Protein AF-U4U8Q3-F1 (afdb_monomer)

Sequence (196 aa):
MHPLTYRLVFTGLFCLVSAVYGSENVTIEEVPVEALVNLTGNNELWTVLLKDCKKPTLICVQNNIFKYLKTTLDETEDLQFNNFLKFSKNKLNYASAERAFDTNSTDEEADDDESPIEAMARTLKDNTAKFFMTHDLEVALPDGLLPNSVLKIAPQGFGNNAAQVHLEIVSKDLDAARALQEGGRTFKRIRKFRYC

Radius of gyration: 30.89 Å; Cα contacts (8 Å, |Δi|>4): 171; chains: 1; bounding box: 46×59×136 Å

Foldseek 3Di:
DDPDPVVVVVVVVVVVVVVVPPPDPPPPQQQDLVNQCVVVVNDPVSSQLCVPPSDPDPVSSLVSVLVVLLCCLPPDAKDDPDPFKIKHFAPDDCVVVVVLVVVPPPPPPPPPPDDPVNVSVVSSVVSVVVSVQRIKMWGQDDVVVPRQKIWIWHWPQDDNHGTDIDIDIGHPVVVVVVVVVVPPDDPPDDDDDDDD

Secondary structure (DSSP, 8-state):
--SSHHHHHHHHHHHHHHHH--------PPPPHHHHHHHTTT-HHHHHHHTT-SS--HHHHHHHHHHHHHHHHHH-S-EEEETTEEEEE-S--THHHHHHHTTT-------TT--HHHHHHHHHHHHHHHHHHHEEEEEEPPTTTSTTEEEEEEEEEE-SSSEEEEEEEEEHHHHHHHHHHHT-------PPP---

Solvent-accessible surface area (backbone atoms only — not comparable to full-atom values): 11890 Å² total; per-residue (Å²): 139,86,85,70,71,66,60,57,57,56,55,54,54,51,54,56,54,60,66,67,66,60,86,68,83,75,75,77,65,68,72,52,68,72,59,46,34,58,74,43,71,69,35,66,66,56,31,64,44,45,70,82,37,68,59,93,41,71,68,49,46,52,52,35,50,50,50,49,55,50,48,54,46,72,68,58,58,69,48,71,85,50,100,46,39,36,34,39,58,53,89,56,68,56,82,75,48,53,68,67,49,67,75,69,57,92,68,85,68,80,55,93,78,69,47,77,68,52,58,51,49,53,54,48,51,53,42,48,56,46,33,59,51,29,25,29,39,39,35,51,45,58,60,91,81,43,64,65,22,32,41,37,40,35,51,74,51,74,54,101,87,46,79,38,69,46,76,46,78,44,40,54,73,57,50,55,56,48,57,58,57,74,76,63,76,81,81,78,79,79,78,83,84,78,88,129

InterPro domains:
  IPR012464 Protein of unknown function DUF1676 [PF07898] (55-161)
  IPR012464 Protein of unknown function DUF1676 [PTHR21879] (14-147)

Organism: Dendroctonus ponderosae (NCBI:txid77166)

pLDDT: mean 74.29, std 17.73, range [37.91, 95.06]

Mean predicted aligned error: 15.93 Å

Nearest PDB structures (foldseek):
  3nm7-assembly1_A  TM=4.000E-01  e=8.158E-01  Borreliella burgdorferi
  5fmg-assembly1_V  TM=2.728E-01  e=4.460E-01  Plasmodium falciparum
  3t90-assembly1_A-2  TM=2.348E-01  e=9.205E-01  Arabidopsis thaliana
  6rey-assembly1_Q  TM=2.383E-01  e=2.018E+00  Homo sapiens
  3mgd-assembly2_B  TM=2.509E-01  e=2.899E+00  Clostridium acetobutylicum

Structure (mmCIF, N/CA/C/O backbone):
data_AF-U4U8Q3-F1
#
_entry.id   AF-U4U8Q3-F1
#
loop_
_atom_site.group_PDB
_atom_site.id
_atom_site.type_symbol
_atom_site.label_atom_id
_atom_site.label_alt_id
_atom_site.label_comp_id
_atom_site.label_asym_id
_atom_site.label_entity_id
_atom_site.label_seq_id
_atom_site.pdbx_PDB_ins_code
_atom_site.Cartn_x
_atom_site.Cartn_y
_atom_site.Cartn_z
_atom_site.occupancy
_atom_site.B_iso_or_equiv
_atom_site.auth_seq_id
_atom_site.auth_comp_id
_atom_site.auth_asym_id
_atom_site.auth_atom_id
_atom_site.pdbx_PDB_model_num
ATOM 1 N N . MET A 1 1 ? 0.773 36.418 -66.512 1.00 45.19 1 MET A N 1
ATOM 2 C CA . MET A 1 1 ? 1.743 36.517 -65.394 1.00 45.19 1 MET A CA 1
ATOM 3 C C . MET A 1 1 ? 0.917 36.585 -64.112 1.00 45.19 1 MET A C 1
ATOM 5 O O . MET A 1 1 ? 0.106 37.484 -64.038 1.00 45.19 1 MET A O 1
ATOM 9 N N . HIS A 1 2 ? 0.896 35.658 -63.150 1.00 49.84 2 HIS A N 1
ATOM 10 C CA . HIS A 1 2 ? 1.930 34.791 -62.585 1.00 49.84 2 HIS A CA 1
ATOM 11 C C . HIS A 1 2 ? 1.302 33.525 -61.947 1.00 49.84 2 HIS A C 1
ATOM 13 O O . HIS A 1 2 ? 0.541 33.665 -60.995 1.00 49.84 2 HIS A O 1
ATOM 19 N N . PRO A 1 3 ? 1.652 32.302 -62.393 1.00 48.00 3 PRO A N 1
ATOM 20 C CA . PRO A 1 3 ? 1.397 31.068 -61.634 1.00 48.00 3 PRO A CA 1
ATOM 21 C C . PRO A 1 3 ? 2.689 30.355 -61.173 1.00 48.00 3 PRO A C 1
ATOM 23 O O . PRO A 1 3 ? 2.642 29.231 -60.685 1.00 48.00 3 PRO A O 1
ATOM 26 N N . LEU A 1 4 ? 3.860 30.983 -61.338 1.00 49.56 4 LEU A N 1
ATOM 27 C CA . LEU A 1 4 ? 5.173 30.348 -61.133 1.00 49.56 4 LEU A CA 1
ATOM 28 C C . LEU A 1 4 ? 5.825 30.628 -59.768 1.00 49.56 4 LEU A C 1
ATOM 30 O O . LEU A 1 4 ? 6.813 29.985 -59.431 1.00 49.56 4 LEU A O 1
ATOM 34 N N . THR A 1 5 ? 5.284 31.538 -58.957 1.00 52.84 5 THR A N 1
ATOM 35 C CA . THR A 1 5 ? 5.896 31.927 -57.672 1.00 52.84 5 THR A CA 1
ATOM 36 C C . THR A 1 5 ? 5.484 31.039 -56.494 1.00 52.84 5 THR A C 1
ATOM 38 O O . THR A 1 5 ? 6.262 30.888 -55.559 1.00 52.84 5 THR A O 1
ATOM 41 N N . TYR A 1 6 ? 4.322 30.376 -56.543 1.00 48.75 6 TYR A N 1
ATOM 42 C CA . TYR A 1 6 ? 3.852 29.527 -55.434 1.00 48.75 6 TYR A CA 1
ATOM 43 C C . TYR A 1 6 ? 4.498 28.134 -55.392 1.00 48.75 6 TYR A C 1
ATOM 45 O O . TYR A 1 6 ? 4.630 27.545 -54.320 1.00 48.75 6 TYR A O 1
ATOM 53 N N . ARG A 1 7 ? 4.943 27.605 -56.542 1.00 47.00 7 ARG A N 1
ATOM 54 C CA . ARG A 1 7 ? 5.580 26.279 -56.603 1.00 47.00 7 ARG A CA 1
ATOM 55 C C . ARG A 1 7 ? 6.950 26.247 -55.930 1.00 47.00 7 ARG A C 1
ATOM 57 O O . ARG A 1 7 ? 7.256 25.253 -55.288 1.00 47.00 7 ARG A O 1
ATOM 64 N N . LEU A 1 8 ? 7.727 27.328 -56.020 1.00 49.56 8 LEU A N 1
ATOM 65 C CA . LEU A 1 8 ? 9.077 27.384 -55.446 1.00 49.56 8 LEU A CA 1
ATOM 66 C C . LEU A 1 8 ? 9.076 27.469 -53.913 1.00 49.56 8 LEU A C 1
ATOM 68 O O . LEU A 1 8 ? 9.943 26.877 -53.273 1.00 49.56 8 LEU A O 1
ATOM 72 N N . VAL A 1 9 ? 8.085 28.139 -53.317 1.00 52.69 9 VAL A N 1
ATOM 73 C CA . VAL A 1 9 ? 7.974 28.249 -51.851 1.00 52.69 9 VAL A CA 1
ATOM 74 C C . VAL A 1 9 ? 7.573 26.907 -51.230 1.00 52.69 9 VAL A C 1
ATOM 76 O O . VAL A 1 9 ? 8.138 26.506 -50.216 1.00 52.69 9 VAL A O 1
ATOM 79 N N . PHE A 1 10 ? 6.666 26.161 -51.873 1.00 49.47 10 PHE A N 1
ATOM 80 C CA . PHE A 1 10 ? 6.232 24.853 -51.371 1.00 49.47 10 PHE A CA 1
ATOM 81 C C . PHE A 1 10 ? 7.296 23.758 -51.533 1.00 49.47 10 PHE A C 1
ATOM 83 O O . PHE A 1 10 ? 7.451 22.930 -50.638 1.00 49.47 10 PHE A O 1
ATOM 90 N N . THR A 1 11 ? 8.080 23.769 -52.617 1.00 52.62 11 THR A N 1
ATOM 91 C CA . THR A 1 11 ? 9.195 22.817 -52.781 1.00 52.62 11 THR A CA 1
ATOM 92 C C . THR A 1 11 ? 10.394 23.147 -51.888 1.00 52.62 11 THR A C 1
ATOM 94 O O . THR A 1 11 ? 11.077 22.233 -51.437 1.00 52.62 11 THR A O 1
ATOM 97 N N . GLY A 1 12 ? 10.634 24.428 -51.579 1.00 46.69 12 GLY A N 1
ATOM 98 C CA . GLY A 1 12 ? 11.689 24.837 -50.643 1.00 46.69 12 GLY A CA 1
ATOM 99 C C . GLY A 1 12 ? 11.390 24.453 -49.190 1.00 46.69 12 GLY A C 1
ATOM 100 O O . GLY A 1 12 ? 12.286 24.009 -48.474 1.00 46.69 12 GLY A O 1
ATOM 101 N N . LEU A 1 13 ? 10.125 24.551 -48.767 1.00 48.38 13 LEU A N 1
ATOM 102 C CA . LEU A 1 13 ? 9.712 24.184 -47.409 1.00 48.38 13 LEU A CA 1
ATOM 103 C C . LEU A 1 13 ? 9.737 22.661 -47.188 1.00 48.38 13 LEU A C 1
ATOM 105 O O . LEU A 1 13 ? 10.135 22.204 -46.120 1.00 48.38 13 LEU A O 1
ATOM 109 N N . PHE A 1 14 ? 9.387 21.866 -48.207 1.00 46.66 14 PHE A N 1
ATOM 110 C CA . PHE A 1 14 ? 9.425 20.402 -48.106 1.00 46.66 14 PHE A CA 1
ATOM 111 C C . PHE A 1 14 ? 10.860 19.853 -48.021 1.00 46.66 14 PHE A C 1
ATOM 113 O O . PHE A 1 14 ? 11.111 18.930 -47.250 1.00 46.66 14 PHE A O 1
ATOM 120 N N . CYS A 1 15 ? 11.827 20.460 -48.722 1.00 45.31 15 CYS A N 1
ATOM 121 C CA . CYS A 1 15 ? 13.237 20.063 -48.612 1.00 45.31 15 CYS A CA 1
ATOM 122 C C . CYS A 1 15 ? 13.850 20.369 -47.236 1.00 45.31 15 CYS A C 1
ATOM 124 O O . CYS A 1 15 ? 14.692 19.601 -46.777 1.00 45.31 15 CYS A O 1
ATOM 126 N N . LEU A 1 16 ? 13.423 21.438 -46.555 1.00 42.88 16 LEU A N 1
ATOM 127 C CA . LEU A 1 16 ? 13.900 21.731 -45.198 1.00 42.88 16 LEU A CA 1
ATOM 128 C C . LEU A 1 16 ? 13.338 20.751 -44.160 1.00 42.88 16 LEU A C 1
ATOM 130 O O . LEU A 1 16 ? 14.062 20.365 -43.248 1.00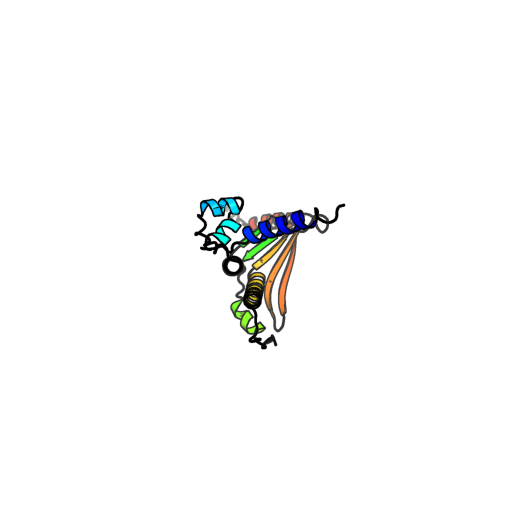 42.88 16 LEU A O 1
ATOM 134 N N . VAL A 1 17 ? 12.099 20.276 -44.323 1.00 48.41 17 VAL A N 1
ATOM 135 C CA . VAL A 1 17 ? 11.537 19.251 -43.424 1.00 48.41 17 VAL A CA 1
ATOM 136 C C . VAL A 1 17 ? 12.210 17.891 -43.650 1.00 48.41 17 VAL A C 1
ATOM 138 O O . VAL A 1 17 ? 12.536 17.206 -42.684 1.00 48.41 17 VAL A O 1
ATOM 141 N N . SER A 1 18 ? 12.519 17.514 -44.896 1.00 46.84 18 SER A N 1
ATOM 142 C CA . SER A 1 18 ? 13.236 16.259 -45.182 1.00 46.84 18 SER A CA 1
ATOM 143 C C . SER A 1 18 ? 14.720 16.280 -44.792 1.00 46.84 18 SER A C 1
ATOM 145 O O . SER A 1 18 ? 15.291 15.216 -44.579 1.00 46.84 18 SER A O 1
ATOM 147 N N . ALA A 1 19 ? 15.346 17.457 -44.673 1.00 40.88 19 ALA A N 1
ATOM 148 C CA . ALA A 1 19 ? 16.731 17.582 -44.208 1.00 40.88 19 ALA A CA 1
ATOM 149 C C . ALA A 1 19 ? 16.869 17.548 -42.673 1.00 40.88 19 ALA A C 1
ATOM 151 O O . ALA A 1 19 ? 17.963 17.303 -42.174 1.00 40.88 19 ALA A O 1
ATOM 152 N N . VAL A 1 20 ? 15.780 17.777 -41.928 1.00 43.16 20 VAL A N 1
ATOM 153 C CA . VAL A 1 20 ? 15.780 17.745 -40.452 1.00 43.16 20 VAL A CA 1
ATOM 154 C C . VAL A 1 20 ? 15.375 16.374 -39.900 1.00 43.16 20 VAL A C 1
ATOM 156 O O . VAL A 1 20 ? 15.804 16.010 -38.813 1.00 43.16 20 VAL A O 1
ATOM 159 N N . TYR A 1 21 ? 14.652 15.551 -40.667 1.00 43.16 21 TYR A N 1
ATOM 160 C CA . TYR A 1 21 ? 14.442 14.132 -40.344 1.00 43.16 21 TYR A CA 1
ATOM 161 C C . TYR A 1 21 ? 15.544 13.248 -40.947 1.00 43.16 21 TYR A C 1
ATOM 163 O O . TYR A 1 21 ? 15.290 12.222 -41.577 1.00 43.16 21 TYR A O 1
ATOM 171 N N . GLY A 1 22 ? 16.797 13.652 -40.738 1.00 37.91 22 GLY A N 1
ATOM 172 C CA . GLY A 1 22 ? 17.894 12.700 -40.707 1.00 37.91 22 GLY A CA 1
ATOM 173 C C . GLY A 1 22 ? 17.693 11.826 -39.476 1.00 37.91 22 GLY A C 1
ATOM 174 O O . GLY A 1 22 ? 17.715 12.317 -38.353 1.00 37.91 22 GLY A O 1
ATOM 175 N N . SER 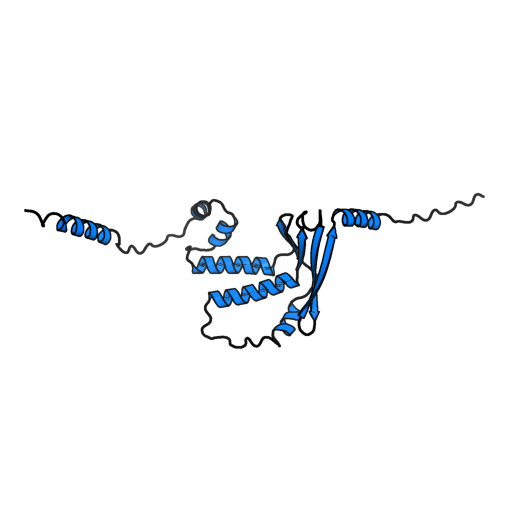A 1 23 ? 17.436 10.541 -39.697 1.00 46.62 23 SER A N 1
ATOM 176 C CA . SER A 1 23 ? 17.474 9.487 -38.686 1.00 46.62 23 SER A CA 1
ATOM 177 C C . SER A 1 23 ? 18.886 9.413 -38.089 1.00 46.62 23 SER A C 1
ATOM 179 O O . SER A 1 23 ? 19.678 8.533 -38.430 1.00 46.62 23 SER A O 1
ATOM 181 N N . GLU A 1 24 ? 19.225 10.340 -37.199 1.00 39.88 24 GLU A N 1
ATOM 182 C CA . GLU A 1 24 ? 20.261 10.086 -36.216 1.00 39.88 24 GLU A CA 1
ATOM 183 C C . GLU A 1 24 ? 19.718 8.992 -35.307 1.00 39.88 24 GLU A C 1
ATOM 185 O O . GLU A 1 24 ? 18.708 9.154 -34.620 1.00 39.88 24 GLU A O 1
ATOM 190 N N . ASN A 1 25 ? 20.385 7.840 -35.335 1.00 44.53 25 ASN A N 1
ATOM 191 C CA . ASN A 1 25 ? 20.344 6.911 -34.223 1.00 44.53 25 ASN A CA 1
ATOM 192 C C . ASN A 1 25 ? 20.842 7.687 -33.003 1.00 44.53 25 ASN A C 1
ATOM 194 O O . ASN A 1 25 ? 22.042 7.723 -32.742 1.00 44.53 25 ASN A O 1
ATOM 198 N N . VAL A 1 26 ? 19.924 8.349 -32.294 1.00 42.97 26 VAL A N 1
ATOM 199 C CA . VAL A 1 26 ? 20.201 8.995 -31.018 1.00 42.97 26 VAL A CA 1
ATOM 200 C C . VAL A 1 26 ? 20.585 7.870 -30.075 1.00 42.97 26 VAL A C 1
ATOM 202 O O . VAL A 1 26 ? 19.746 7.176 -29.495 1.00 42.97 26 VAL A O 1
ATOM 205 N N . THR A 1 27 ? 21.884 7.637 -29.950 1.00 49.03 27 THR A N 1
ATOM 206 C CA . THR A 1 27 ? 22.425 6.892 -28.832 1.00 49.03 27 THR A CA 1
ATOM 207 C C . THR A 1 27 ? 22.138 7.751 -27.615 1.00 49.03 27 THR A C 1
ATOM 209 O O . THR A 1 27 ? 22.875 8.689 -27.337 1.00 49.03 27 THR A O 1
ATOM 212 N N . ILE A 1 28 ? 21.011 7.482 -26.947 1.00 57.06 28 ILE A N 1
ATOM 213 C CA . ILE A 1 28 ? 20.708 8.063 -25.640 1.00 57.06 28 ILE A CA 1
ATOM 214 C C . IL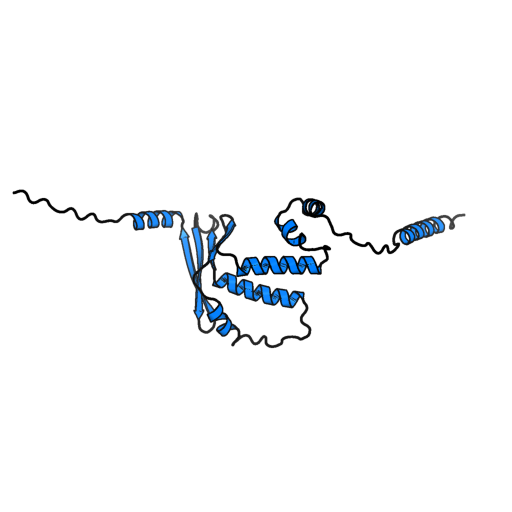E A 1 28 ? 21.852 7.611 -24.735 1.00 57.06 28 ILE A C 1
ATOM 216 O O . ILE A 1 28 ? 21.913 6.440 -24.341 1.00 57.06 28 ILE A O 1
ATOM 220 N N . GLU A 1 29 ? 22.811 8.512 -24.551 1.00 62.12 29 GLU A N 1
ATOM 221 C CA . GLU A 1 29 ? 23.882 8.424 -23.573 1.00 62.12 29 GLU A CA 1
ATOM 222 C C . GLU A 1 29 ? 23.219 8.271 -22.199 1.00 62.12 29 GLU A C 1
ATOM 224 O O . GLU A 1 29 ? 22.122 8.794 -21.975 1.00 62.12 29 GLU A O 1
ATOM 229 N N . GLU A 1 30 ? 23.806 7.461 -21.319 1.00 64.56 30 GLU A N 1
ATOM 230 C CA . GLU A 1 30 ? 23.244 7.235 -19.986 1.00 64.56 30 GLU A CA 1
ATOM 231 C C . GLU A 1 30 ? 23.014 8.593 -19.309 1.00 64.56 30 GLU A C 1
ATOM 233 O O . GLU A 1 30 ? 23.925 9.417 -19.229 1.00 64.56 30 GLU A O 1
ATOM 238 N N . VAL A 1 31 ? 21.774 8.865 -18.889 1.00 67.94 31 VAL A N 1
ATOM 239 C CA . VAL A 1 31 ? 21.428 10.171 -18.317 1.00 67.94 31 VAL A CA 1
ATOM 240 C C . VAL A 1 31 ? 22.086 10.265 -16.937 1.00 67.94 31 VAL A C 1
ATOM 242 O O . VAL A 1 31 ? 21.782 9.431 -16.080 1.00 67.94 31 VAL A O 1
ATOM 245 N N . PRO A 1 32 ? 22.967 11.252 -16.688 1.00 76.50 32 PRO A N 1
ATOM 246 C CA . PRO A 1 32 ? 23.594 11.409 -15.383 1.00 76.50 32 PRO A CA 1
ATOM 247 C C . PRO A 1 32 ? 22.539 11.724 -14.315 1.00 76.50 32 PRO A C 1
ATOM 249 O O . PRO A 1 32 ? 21.531 12.386 -14.584 1.00 76.50 32 PRO A O 1
ATOM 252 N N . VAL A 1 33 ? 22.764 11.245 -13.089 1.00 73.25 33 VAL A N 1
ATOM 253 C CA . VAL A 1 33 ? 21.781 11.297 -11.991 1.00 73.25 33 VAL A CA 1
ATOM 254 C C . VAL A 1 33 ? 21.374 12.738 -11.668 1.00 73.25 33 VAL A C 1
ATOM 256 O O . VAL A 1 33 ? 20.211 13.005 -11.382 1.00 73.25 33 VAL A O 1
ATOM 259 N N . GLU A 1 34 ? 22.290 13.695 -11.791 1.00 77.06 34 GLU A N 1
ATOM 260 C CA . GLU A 1 34 ? 22.032 15.118 -11.558 1.00 77.06 34 GLU A CA 1
ATOM 261 C C . GLU A 1 34 ? 21.087 15.713 -12.612 1.00 77.06 34 GLU A C 1
ATOM 263 O O . GLU A 1 34 ? 20.220 16.532 -12.296 1.00 77.06 34 GLU A O 1
ATOM 268 N N . ALA A 1 35 ? 21.209 15.276 -13.869 1.00 78.94 35 ALA A N 1
ATOM 269 C CA . ALA A 1 35 ? 20.274 15.663 -14.921 1.00 78.94 35 ALA A CA 1
ATOM 270 C C . ALA A 1 35 ? 18.893 15.045 -14.675 1.00 78.94 35 ALA A C 1
ATOM 272 O O . ALA A 1 35 ? 17.879 15.706 -14.890 1.00 78.94 35 ALA A O 1
ATOM 273 N N . LEU A 1 36 ? 18.839 13.815 -14.158 1.00 78.81 36 LEU A N 1
ATOM 274 C CA . LEU A 1 36 ? 17.588 13.151 -13.803 1.00 78.81 36 LEU A CA 1
ATOM 275 C C . LEU A 1 36 ? 16.852 13.848 -12.644 1.00 78.81 36 LEU A C 1
ATOM 277 O O . LEU A 1 36 ? 15.638 14.045 -12.707 1.00 78.81 36 LEU A O 1
ATOM 281 N N . VAL A 1 37 ? 17.578 14.276 -11.611 1.00 81.25 37 VAL A N 1
ATOM 282 C CA . VAL A 1 37 ? 17.026 15.047 -10.482 1.00 81.25 37 VAL A CA 1
ATOM 283 C C . VAL A 1 37 ? 16.393 16.357 -10.971 1.00 81.25 37 VAL A C 1
ATOM 285 O O . VAL A 1 37 ? 15.259 16.676 -10.613 1.00 81.25 37 VAL A O 1
ATOM 288 N N . ASN A 1 38 ? 17.056 17.063 -11.889 1.00 83.56 38 ASN A N 1
ATOM 289 C CA . ASN A 1 38 ? 16.498 18.276 -12.490 1.00 83.56 38 ASN A CA 1
ATOM 290 C C . ASN A 1 38 ? 15.283 17.993 -13.391 1.00 83.56 38 ASN A C 1
ATOM 292 O O . ASN A 1 38 ? 14.299 18.730 -13.338 1.00 83.56 38 ASN A O 1
ATOM 296 N N . LEU A 1 39 ? 15.313 16.918 -14.188 1.00 83.31 39 LEU A N 1
ATOM 297 C CA . LEU A 1 39 ? 14.196 16.515 -15.056 1.00 83.31 39 LEU A CA 1
ATOM 298 C C . LEU A 1 39 ? 12.932 16.160 -14.269 1.00 83.31 39 LEU A C 1
ATOM 300 O O . LEU A 1 39 ? 11.821 16.395 -14.735 1.00 83.31 39 LEU A O 1
ATOM 304 N N . THR A 1 40 ? 13.099 15.612 -13.069 1.00 86.00 40 THR A N 1
ATOM 305 C CA . THR A 1 40 ? 11.984 15.276 -12.176 1.00 86.00 40 THR A CA 1
ATOM 306 C C . THR A 1 40 ? 11.515 16.458 -11.328 1.00 86.00 40 THR A C 1
ATOM 308 O O . THR A 1 40 ? 10.632 16.295 -10.486 1.00 86.00 40 THR A O 1
ATOM 311 N N . GLY A 1 41 ? 12.087 17.652 -11.525 1.00 86.31 41 GLY A N 1
ATOM 312 C CA . GLY A 1 41 ? 11.763 18.837 -10.735 1.00 86.31 41 GLY A CA 1
ATOM 313 C C . GLY A 1 41 ? 12.116 18.671 -9.257 1.00 86.31 41 GLY A C 1
ATOM 314 O O . GLY A 1 41 ? 11.383 19.163 -8.402 1.00 86.31 41 GLY A O 1
ATOM 315 N N . ASN A 1 42 ? 13.202 17.949 -8.958 1.00 86.81 42 ASN A N 1
ATOM 316 C CA . ASN A 1 42 ? 13.624 17.579 -7.604 1.00 86.81 42 ASN A CA 1
ATOM 317 C C . ASN A 1 42 ? 12.575 16.765 -6.827 1.00 86.81 42 ASN A C 1
ATOM 319 O O . ASN A 1 42 ? 12.548 16.792 -5.597 1.00 86.81 42 ASN A O 1
ATOM 323 N N . ASN A 1 43 ? 11.693 16.041 -7.521 1.00 91.44 43 ASN A N 1
ATOM 324 C CA . ASN A 1 43 ? 10.758 15.146 -6.861 1.00 91.44 43 ASN A CA 1
ATOM 325 C C . ASN A 1 43 ? 11.453 13.821 -6.511 1.00 91.44 43 ASN A C 1
ATOM 327 O O . ASN A 1 43 ? 11.873 13.070 -7.394 1.00 91.44 43 ASN A O 1
ATOM 331 N N . GLU A 1 44 ? 11.550 13.526 -5.214 1.00 88.81 44 GLU A N 1
ATOM 332 C CA . GLU A 1 44 ? 12.241 12.337 -4.704 1.00 88.81 44 GLU A CA 1
ATOM 333 C C . GLU A 1 44 ? 11.620 11.031 -5.213 1.00 88.81 44 GLU A C 1
ATOM 335 O O . GLU A 1 44 ? 12.351 10.118 -5.594 1.00 88.81 44 GLU A O 1
ATOM 340 N N . LEU A 1 45 ? 10.286 10.954 -5.295 1.00 90.56 45 LEU A N 1
ATOM 341 C CA . LEU A 1 45 ? 9.587 9.770 -5.801 1.00 90.56 45 LEU A CA 1
ATOM 342 C C . LEU A 1 45 ? 9.947 9.512 -7.266 1.00 90.56 45 LEU A C 1
ATOM 344 O O . LEU A 1 45 ? 10.406 8.425 -7.606 1.00 90.56 45 LEU A O 1
ATOM 348 N N . TRP A 1 46 ? 9.785 10.511 -8.134 1.00 89.75 46 TRP A N 1
ATOM 349 C CA . TRP A 1 46 ? 10.122 10.383 -9.551 1.00 89.75 46 TRP A CA 1
ATOM 350 C C . TRP A 1 46 ? 11.613 10.112 -9.762 1.00 89.75 46 TRP A C 1
ATOM 352 O O . TRP A 1 46 ? 11.970 9.311 -10.622 1.00 89.75 46 TRP A O 1
ATOM 362 N N . THR A 1 47 ? 12.486 10.699 -8.940 1.00 88.69 47 THR A N 1
ATOM 363 C CA . THR A 1 47 ? 13.923 10.394 -8.964 1.00 88.69 47 THR A CA 1
ATOM 364 C C . THR A 1 47 ? 14.168 8.923 -8.628 1.00 88.69 47 THR A C 1
ATOM 366 O O . THR A 1 47 ? 14.881 8.241 -9.358 1.00 88.69 47 THR A O 1
ATOM 369 N N . VAL A 1 48 ? 13.545 8.390 -7.572 1.00 88.69 48 VAL A N 1
ATOM 370 C CA . VAL A 1 48 ? 13.685 6.980 -7.171 1.00 88.69 48 VAL A CA 1
ATOM 371 C C . VAL A 1 48 ? 13.097 6.021 -8.205 1.00 88.69 48 VAL A C 1
ATOM 373 O O . VAL A 1 48 ? 13.676 4.964 -8.439 1.00 88.69 48 VAL A O 1
ATOM 376 N N . LEU A 1 49 ? 11.990 6.383 -8.853 1.00 90.25 49 LEU A N 1
ATOM 377 C CA . LEU A 1 49 ? 11.380 5.568 -9.906 1.00 90.25 49 LEU A CA 1
ATOM 378 C C . LEU A 1 49 ? 12.236 5.512 -11.174 1.00 90.25 49 LEU A C 1
ATOM 380 O O . LEU A 1 49 ? 12.190 4.522 -11.901 1.00 90.25 49 LEU A O 1
ATOM 384 N N . LEU A 1 50 ? 13.006 6.561 -11.459 1.00 89.12 50 LEU A N 1
ATOM 385 C CA . LEU A 1 50 ? 13.768 6.664 -12.700 1.00 89.12 50 LEU A CA 1
ATOM 386 C C . LEU A 1 50 ? 15.262 6.359 -12.536 1.00 89.12 50 LEU A C 1
ATOM 388 O O . LEU A 1 50 ? 15.899 6.017 -13.528 1.00 89.12 50 LEU A O 1
ATOM 392 N N . LYS A 1 51 ? 15.829 6.439 -11.322 1.00 86.38 51 LYS A N 1
ATOM 393 C CA . LYS A 1 51 ? 17.281 6.272 -11.084 1.00 86.38 51 LYS A CA 1
ATOM 394 C C . LYS A 1 51 ? 17.826 4.919 -11.543 1.00 86.38 51 LYS A C 1
ATOM 396 O O . LYS A 1 51 ? 18.985 4.827 -11.928 1.00 86.38 51 LYS A O 1
ATOM 401 N N . ASP A 1 52 ? 16.992 3.880 -11.510 1.00 83.94 52 ASP A N 1
ATOM 402 C CA . ASP A 1 52 ? 17.389 2.518 -11.877 1.00 83.94 52 ASP A CA 1
ATOM 403 C C . ASP A 1 52 ? 17.278 2.279 -13.400 1.00 83.94 52 ASP A C 1
ATOM 405 O O . ASP A 1 52 ? 17.681 1.232 -13.912 1.00 83.94 52 ASP A O 1
ATOM 409 N N . CYS A 1 53 ? 16.756 3.254 -14.153 1.00 84.69 53 CYS A N 1
ATOM 410 C CA . CYS A 1 53 ? 16.677 3.194 -15.605 1.00 84.69 53 CYS A CA 1
ATOM 411 C C . CYS A 1 53 ? 17.955 3.733 -16.249 1.00 84.69 53 CYS A C 1
ATOM 413 O O . CYS A 1 53 ? 18.128 4.939 -16.381 1.00 84.69 53 CYS A O 1
ATOM 415 N N . LYS A 1 54 ? 18.796 2.837 -16.788 1.00 81.00 54 LYS A N 1
ATOM 416 C CA . LYS A 1 54 ? 19.938 3.230 -17.644 1.00 81.00 54 LYS A CA 1
ATOM 417 C C . LYS A 1 54 ? 19.510 4.117 -18.819 1.00 81.00 54 LYS A C 1
ATOM 419 O O . LYS A 1 54 ? 20.226 5.024 -19.227 1.00 81.00 54 LYS A O 1
ATOM 424 N N . LYS A 1 55 ? 18.328 3.822 -19.374 1.00 79.88 55 LYS A N 1
ATOM 425 C CA . LYS A 1 55 ? 17.636 4.629 -20.384 1.00 79.88 55 LYS A CA 1
ATOM 426 C C . LYS A 1 55 ? 16.160 4.734 -19.995 1.00 79.88 55 LYS A C 1
ATOM 428 O O . LYS A 1 55 ? 15.564 3.688 -19.709 1.00 79.88 55 LYS A O 1
ATOM 433 N N . PRO A 1 56 ? 15.553 5.933 -20.014 1.00 76.31 56 PRO A N 1
ATOM 434 C CA . PRO A 1 56 ? 14.160 6.144 -19.625 1.00 76.31 56 PRO A CA 1
ATOM 435 C C . PRO A 1 56 ? 13.210 5.656 -20.730 1.00 76.31 56 PRO A C 1
ATOM 437 O O . PRO A 1 56 ? 12.565 6.428 -21.432 1.00 76.31 56 PRO A O 1
ATOM 440 N N . THR A 1 57 ? 13.165 4.341 -20.929 1.00 86.12 57 THR A N 1
ATOM 441 C CA . THR A 1 57 ? 12.216 3.684 -21.832 1.00 86.12 57 THR A CA 1
ATOM 442 C C . THR A 1 57 ? 10.891 3.450 -21.114 1.00 86.12 57 THR A C 1
ATOM 444 O O . THR A 1 57 ? 10.874 3.249 -19.899 1.00 86.12 57 THR A O 1
ATOM 447 N N . LEU A 1 58 ? 9.786 3.404 -21.866 1.00 86.62 58 LEU A N 1
ATOM 448 C CA . LEU A 1 58 ? 8.456 3.133 -21.310 1.00 86.62 58 LEU A CA 1
ATOM 449 C C . LEU A 1 58 ? 8.432 1.844 -20.472 1.00 86.62 58 LEU A C 1
ATOM 451 O O . LEU A 1 58 ? 7.893 1.841 -19.371 1.00 86.62 58 LEU A O 1
ATOM 455 N N . ILE A 1 59 ? 9.079 0.783 -20.962 1.00 88.69 59 ILE A N 1
ATOM 456 C CA . ILE A 1 59 ? 9.145 -0.520 -20.285 1.00 88.69 59 ILE A CA 1
ATOM 457 C C . ILE A 1 59 ? 9.872 -0.406 -18.937 1.00 88.69 59 ILE A C 1
ATOM 459 O O . ILE A 1 59 ? 9.409 -0.953 -17.939 1.00 88.69 59 ILE A O 1
ATOM 463 N N . CYS A 1 60 ? 10.988 0.331 -18.875 1.00 89.81 60 CYS A N 1
ATOM 464 C CA . CYS A 1 60 ? 11.712 0.518 -17.616 1.00 89.81 60 CYS A CA 1
ATOM 465 C C . CYS A 1 60 ? 10.863 1.260 -16.577 1.00 89.81 60 CYS A C 1
ATOM 467 O O . CYS A 1 60 ? 10.760 0.825 -15.431 1.00 89.81 60 CYS A O 1
ATOM 469 N N . VAL A 1 61 ? 10.210 2.348 -16.995 1.00 89.19 61 VAL A N 1
ATOM 470 C CA . VAL A 1 61 ? 9.361 3.151 -16.107 1.00 89.19 61 VAL A CA 1
ATOM 471 C C . VAL A 1 61 ? 8.168 2.336 -15.604 1.00 89.19 61 VAL A C 1
ATOM 473 O O . VAL A 1 61 ? 7.893 2.349 -14.408 1.00 89.19 61 VAL A O 1
ATOM 476 N N . GLN A 1 62 ? 7.501 1.579 -16.482 1.00 89.94 62 GLN A N 1
ATOM 477 C CA . GLN A 1 62 ? 6.400 0.688 -16.101 1.00 89.94 62 GLN A CA 1
ATOM 478 C C . GLN A 1 62 ? 6.837 -0.336 -15.049 1.00 89.94 62 GLN A C 1
ATOM 480 O O . GLN A 1 62 ? 6.189 -0.454 -14.011 1.00 89.94 62 GLN A O 1
ATOM 485 N N . ASN A 1 63 ? 7.970 -1.008 -15.268 1.00 91.69 63 ASN A N 1
ATOM 486 C CA . ASN A 1 63 ? 8.500 -1.992 -14.324 1.00 91.69 63 ASN A CA 1
ATOM 487 C C . ASN A 1 63 ? 8.849 -1.373 -12.968 1.00 91.69 63 ASN A C 1
ATOM 489 O O . ASN A 1 63 ? 8.562 -1.970 -11.933 1.00 91.69 63 ASN A O 1
ATOM 493 N N . ASN A 1 64 ? 9.442 -0.178 -12.952 1.00 92.38 64 ASN A N 1
ATOM 494 C CA . ASN A 1 64 ? 9.804 0.490 -11.704 1.00 92.38 64 ASN A CA 1
ATOM 495 C C . ASN A 1 64 ? 8.577 0.988 -10.936 1.00 92.38 64 ASN A C 1
ATOM 497 O O . ASN A 1 64 ? 8.537 0.842 -9.716 1.00 92.38 64 ASN A O 1
ATOM 501 N N . ILE A 1 65 ? 7.558 1.511 -11.627 1.00 92.19 65 ILE A N 1
ATOM 502 C CA . ILE A 1 65 ? 6.278 1.877 -11.004 1.00 92.19 65 ILE A CA 1
ATOM 503 C C . ILE A 1 65 ? 5.597 0.635 -10.433 1.00 92.19 65 ILE A C 1
ATOM 505 O O . ILE A 1 65 ? 5.199 0.639 -9.271 1.00 92.19 65 ILE A O 1
ATOM 509 N N . PHE A 1 66 ? 5.499 -0.440 -11.217 1.00 92.62 66 PHE A N 1
ATOM 510 C CA . PHE A 1 66 ? 4.913 -1.697 -10.761 1.00 92.62 66 PHE A CA 1
ATOM 511 C C . PHE A 1 66 ? 5.649 -2.243 -9.535 1.00 92.62 66 PHE A C 1
ATOM 513 O O . PHE A 1 66 ? 5.017 -2.574 -8.535 1.00 92.62 66 PHE A O 1
ATOM 520 N N . LYS A 1 67 ? 6.985 -2.272 -9.577 1.00 92.38 67 LYS A N 1
ATOM 521 C CA . LYS A 1 67 ? 7.824 -2.696 -8.453 1.00 92.38 67 LYS A CA 1
ATOM 522 C C . LYS A 1 67 ? 7.581 -1.835 -7.217 1.00 92.38 67 LYS A C 1
ATOM 524 O O . LYS A 1 67 ? 7.403 -2.386 -6.139 1.00 92.38 67 LYS A O 1
ATOM 529 N N . TYR A 1 68 ? 7.546 -0.513 -7.373 1.00 92.31 68 TYR A N 1
ATOM 530 C CA . TYR A 1 68 ? 7.268 0.407 -6.273 1.00 92.31 68 TYR A CA 1
ATOM 531 C C . TYR A 1 68 ? 5.906 0.119 -5.636 1.00 92.31 68 TYR A C 1
ATOM 533 O O . TYR A 1 68 ? 5.843 -0.132 -4.437 1.00 92.31 68 TYR A O 1
ATOM 541 N N . LEU A 1 69 ? 4.837 0.065 -6.438 1.00 92.50 69 LEU A N 1
ATOM 542 C CA . LEU A 1 69 ? 3.482 -0.213 -5.954 1.00 92.50 69 LEU A CA 1
ATOM 543 C C . LEU A 1 69 ? 3.391 -1.579 -5.268 1.00 92.50 69 LEU A C 1
ATOM 545 O O . LEU A 1 69 ? 2.823 -1.689 -4.184 1.00 92.50 69 LEU A O 1
ATOM 549 N N . LYS A 1 70 ? 3.994 -2.611 -5.864 1.00 91.38 70 LYS A N 1
ATOM 550 C CA . LYS A 1 70 ? 4.060 -3.957 -5.293 1.00 91.38 70 LYS A CA 1
ATOM 551 C C . LYS A 1 70 ? 4.737 -3.952 -3.923 1.00 91.38 70 LYS A C 1
ATOM 553 O O . LYS A 1 70 ? 4.154 -4.446 -2.963 1.00 91.38 70 LYS A O 1
ATOM 558 N N . THR A 1 71 ? 5.922 -3.355 -3.822 1.00 90.56 71 THR A N 1
ATOM 559 C CA . THR A 1 71 ? 6.665 -3.239 -2.563 1.00 90.56 71 THR A CA 1
ATOM 560 C C . THR A 1 71 ? 5.880 -2.447 -1.520 1.00 90.56 71 THR A C 1
ATOM 562 O O . THR A 1 71 ? 5.791 -2.879 -0.376 1.00 90.56 71 THR A O 1
ATOM 565 N N . THR A 1 72 ? 5.246 -1.335 -1.900 1.00 89.69 72 THR A N 1
ATOM 566 C CA . THR A 1 72 ? 4.402 -0.558 -0.982 1.00 89.69 72 THR A CA 1
ATOM 567 C C . THR A 1 72 ? 3.237 -1.386 -0.434 1.00 89.69 72 THR A C 1
ATOM 569 O O . THR A 1 72 ? 2.936 -1.285 0.751 1.00 89.69 72 THR A O 1
ATOM 572 N N . LEU A 1 73 ? 2.605 -2.232 -1.247 1.00 90.00 73 LEU A N 1
ATOM 573 C CA . LEU A 1 73 ? 1.494 -3.075 -0.793 1.00 90.00 73 LEU A CA 1
ATOM 574 C C . LEU A 1 73 ? 1.950 -4.270 0.063 1.00 90.00 73 LEU A C 1
ATOM 576 O O . LEU A 1 73 ? 1.214 -4.698 0.947 1.00 90.00 73 LEU A O 1
ATOM 580 N N . ASP A 1 74 ? 3.143 -4.817 -0.187 1.00 84.56 74 ASP A N 1
ATOM 581 C CA . ASP A 1 74 ? 3.632 -6.016 0.507 1.00 84.56 74 ASP A CA 1
ATOM 582 C C . ASP A 1 74 ? 4.400 -5.717 1.805 1.00 84.56 74 ASP A C 1
ATOM 584 O O . ASP A 1 74 ? 4.288 -6.470 2.776 1.00 84.56 74 ASP A O 1
ATOM 588 N N . GLU A 1 75 ? 5.204 -4.653 1.827 1.00 78.56 75 GLU A N 1
ATOM 589 C CA . GLU A 1 75 ? 6.175 -4.402 2.900 1.00 78.56 75 GLU A CA 1
ATOM 590 C C . GLU A 1 75 ? 5.728 -3.336 3.896 1.00 78.56 75 GLU A C 1
ATOM 592 O O . GLU A 1 75 ? 6.271 -3.279 5.001 1.00 78.56 75 GLU A O 1
ATOM 597 N N . THR A 1 76 ? 4.754 -2.493 3.545 1.00 80.62 76 THR A N 1
ATOM 598 C CA . THR A 1 76 ? 4.402 -1.391 4.439 1.00 80.62 76 THR A CA 1
ATOM 599 C C . THR A 1 76 ? 3.660 -1.886 5.676 1.00 80.62 76 THR A C 1
ATOM 601 O O . THR A 1 76 ? 2.780 -2.738 5.592 1.00 80.62 76 THR A O 1
ATOM 604 N N . GLU A 1 77 ? 4.046 -1.360 6.838 1.00 84.88 77 GLU A N 1
ATOM 605 C CA . GLU A 1 77 ? 3.359 -1.609 8.104 1.00 84.88 77 GLU A CA 1
ATOM 606 C C . GLU A 1 77 ? 2.189 -0.637 8.276 1.00 84.88 77 GLU A C 1
ATOM 608 O O . GLU A 1 77 ? 1.041 -0.990 8.042 1.00 84.88 77 GLU A O 1
ATOM 613 N N . ASP A 1 78 ? 2.472 0.616 8.615 1.00 88.75 78 ASP A N 1
ATOM 614 C CA . ASP A 1 78 ? 1.440 1.631 8.788 1.00 88.75 78 ASP A CA 1
ATOM 615 C C . ASP A 1 78 ? 1.562 2.685 7.682 1.00 88.75 78 ASP A C 1
ATOM 617 O O . ASP A 1 78 ? 2.618 3.296 7.502 1.00 88.75 78 ASP A O 1
ATOM 621 N N . LEU A 1 79 ? 0.470 2.926 6.951 1.00 88.81 79 LEU A N 1
ATOM 622 C CA . LEU A 1 79 ? 0.383 3.975 5.933 1.00 88.81 79 LEU A CA 1
ATOM 623 C C . LEU A 1 79 ? -0.500 5.113 6.425 1.00 88.81 79 LEU A C 1
ATOM 625 O O . LEU A 1 79 ? -1.672 4.928 6.737 1.00 88.81 79 LEU A O 1
ATOM 629 N N . GLN A 1 80 ? 0.043 6.325 6.433 1.00 88.75 80 GLN A N 1
ATOM 630 C CA . GLN A 1 80 ? -0.711 7.542 6.716 1.00 88.75 80 GLN A CA 1
ATOM 631 C C . GLN A 1 80 ? -0.591 8.469 5.517 1.00 88.75 80 GLN A C 1
ATOM 633 O O . GLN A 1 80 ? 0.461 9.055 5.282 1.00 88.75 80 GLN A O 1
ATOM 638 N N . PHE A 1 81 ? -1.673 8.582 4.747 1.00 82.81 81 PHE A N 1
ATOM 639 C CA . PHE A 1 81 ? -1.691 9.454 3.574 1.00 82.81 81 PHE A CA 1
ATOM 640 C C . PHE A 1 81 ? -1.840 10.916 3.975 1.00 82.81 81 PHE A C 1
ATOM 642 O O . PHE A 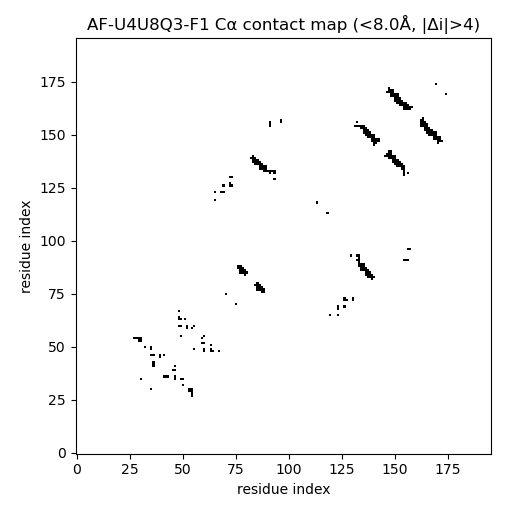1 81 ? -1.274 11.769 3.310 1.00 82.81 81 PHE A O 1
ATOM 649 N N . ASN A 1 82 ? -2.619 11.185 5.031 1.00 84.56 82 ASN A N 1
ATOM 650 C CA . ASN A 1 82 ? -2.857 12.481 5.672 1.00 84.56 82 ASN A CA 1
ATOM 651 C C . ASN A 1 82 ? -3.615 12.244 6.997 1.00 84.56 82 ASN A C 1
ATOM 653 O O . ASN A 1 82 ? -4.009 11.120 7.294 1.00 84.56 82 ASN A O 1
ATOM 657 N N . ASN A 1 83 ? -3.953 13.306 7.738 1.00 83.06 83 ASN A N 1
ATOM 658 C CA . ASN A 1 83 ? -4.806 13.230 8.943 1.00 83.06 83 ASN A CA 1
ATOM 659 C C . ASN A 1 83 ? -6.221 12.652 8.698 1.00 83.06 83 ASN A C 1
ATOM 661 O O . ASN A 1 83 ? -6.980 12.460 9.649 1.00 83.06 83 ASN A O 1
ATOM 665 N N . PHE A 1 84 ? -6.595 12.442 7.433 1.00 87.31 84 PHE A N 1
ATOM 666 C CA . PHE A 1 84 ? -7.894 11.927 7.009 1.00 87.31 84 PHE A CA 1
ATOM 667 C C . PHE A 1 84 ? -7.909 10.413 6.791 1.00 87.31 84 PHE A C 1
ATOM 669 O O . PHE A 1 84 ? -8.951 9.807 7.005 1.00 87.31 84 PHE A O 1
ATOM 676 N N . LEU A 1 85 ? -6.799 9.812 6.355 1.00 92.62 85 LEU A N 1
ATOM 677 C CA . LEU A 1 85 ? -6.762 8.425 5.894 1.00 92.62 85 LEU A CA 1
ATOM 678 C C . LEU A 1 85 ? -5.530 7.720 6.447 1.00 92.62 85 LEU A C 1
ATOM 680 O O . LEU A 1 85 ? -4.395 8.096 6.130 1.00 92.62 85 LEU A O 1
ATOM 684 N N . LYS A 1 86 ? -5.774 6.678 7.235 1.00 93.38 86 LYS A N 1
ATOM 685 C CA . LYS A 1 86 ? -4.741 5.863 7.860 1.00 93.38 86 LYS A CA 1
ATOM 686 C C . LYS A 1 86 ? -5.051 4.383 7.678 1.00 93.38 86 LYS A C 1
ATOM 688 O O . LYS A 1 86 ? -6.187 3.960 7.847 1.00 93.38 86 LYS A O 1
ATOM 693 N N . PHE A 1 87 ? -4.018 3.619 7.369 1.00 94.31 87 PHE A N 1
ATOM 694 C CA . PHE A 1 87 ? -4.010 2.169 7.376 1.00 94.31 87 PHE A CA 1
ATOM 695 C C . PHE A 1 87 ? -3.025 1.706 8.443 1.00 94.31 87 PHE A C 1
ATOM 697 O O . PHE A 1 87 ? -1.889 2.184 8.475 1.00 94.31 87 PHE A O 1
ATOM 704 N N . SER A 1 88 ? -3.451 0.787 9.299 1.00 93.19 88 SER A N 1
ATOM 705 C CA . SER A 1 88 ? -2.593 0.173 10.311 1.00 93.19 88 SER A CA 1
ATOM 706 C C . SER A 1 88 ? -2.578 -1.332 10.142 1.00 93.19 88 SER A C 1
ATOM 708 O O . SER A 1 88 ? -3.634 -1.951 10.014 1.00 93.19 88 SER A O 1
ATOM 710 N N . LYS A 1 89 ? -1.388 -1.931 10.148 1.00 91.12 89 LYS A N 1
ATOM 711 C CA . LYS A 1 89 ? -1.245 -3.376 9.964 1.00 91.12 89 LYS A CA 1
ATOM 712 C C . LYS A 1 89 ? -1.932 -4.138 11.089 1.00 91.12 89 LYS A C 1
ATOM 714 O O . LYS A 1 89 ? -1.692 -3.894 12.273 1.00 91.12 89 LYS A O 1
ATOM 719 N N . ASN A 1 90 ? -2.760 -5.104 10.716 1.00 88.38 90 ASN A N 1
ATOM 720 C CA . ASN A 1 90 ? -3.458 -5.972 11.649 1.00 88.38 90 ASN A CA 1
ATOM 721 C C . ASN A 1 90 ? -2.777 -7.351 11.743 1.00 88.38 90 ASN A C 1
ATOM 723 O O . ASN A 1 90 ? -1.714 -7.608 11.173 1.00 88.38 90 ASN A O 1
ATOM 727 N N 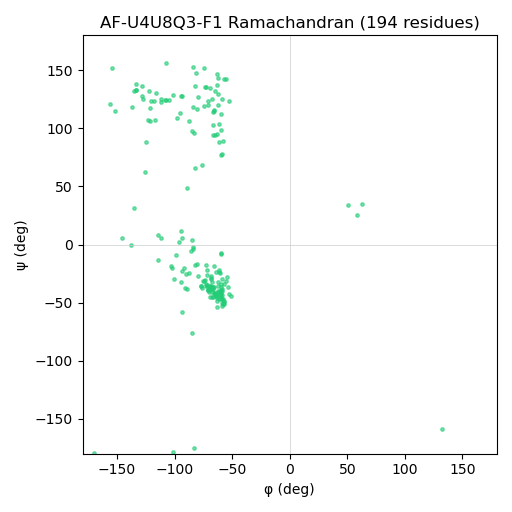. LYS A 1 91 ? -3.359 -8.246 12.548 1.00 84.56 91 LYS A N 1
ATOM 728 C CA . LYS A 1 91 ? -2.813 -9.591 12.811 1.00 84.56 91 LYS A CA 1
ATOM 729 C C . LYS A 1 91 ? -3.389 -10.669 11.889 1.00 84.56 91 LYS A C 1
ATOM 731 O O . LYS A 1 91 ? -3.130 -11.851 12.120 1.00 84.56 91 LYS A O 1
ATOM 736 N N . LEU A 1 92 ? -4.197 -10.298 10.895 1.00 83.56 92 LEU A N 1
ATOM 737 C CA . LEU A 1 92 ? -4.788 -11.269 9.985 1.00 83.56 92 LEU A CA 1
ATOM 738 C C . LEU A 1 92 ? -3.739 -11.808 9.022 1.00 83.56 92 LEU A C 1
ATOM 740 O O . LEU A 1 92 ? -2.936 -11.077 8.447 1.00 83.56 92 LEU A O 1
ATOM 744 N N . ASN A 1 93 ? -3.767 -13.124 8.838 1.00 78.81 93 ASN A N 1
ATOM 745 C CA . ASN A 1 93 ? -2.910 -13.801 7.884 1.00 78.81 93 ASN A CA 1
ATOM 746 C C . ASN A 1 93 ? -3.685 -14.047 6.584 1.00 78.81 93 ASN A C 1
ATOM 748 O O . ASN A 1 93 ? -4.575 -14.895 6.527 1.00 78.81 93 ASN A O 1
ATOM 752 N N . TYR A 1 94 ? -3.326 -13.319 5.530 1.00 75.94 94 TYR A N 1
ATOM 753 C CA . TYR A 1 94 ? -3.959 -13.462 4.219 1.00 75.94 94 TYR A CA 1
ATOM 754 C C . TYR A 1 94 ? -3.642 -14.804 3.536 1.00 75.94 94 TYR A C 1
ATOM 756 O O . TYR A 1 94 ? -4.476 -15.333 2.808 1.00 75.94 94 TYR A O 1
ATOM 764 N N . ALA A 1 95 ? -2.497 -15.430 3.837 1.00 71.19 95 ALA A N 1
ATOM 765 C CA . ALA A 1 95 ? -2.078 -16.685 3.199 1.00 71.19 95 ALA A CA 1
ATOM 766 C C . ALA A 1 95 ? -2.990 -17.885 3.534 1.00 71.19 95 ALA A C 1
ATOM 768 O O . ALA A 1 95 ? -2.964 -18.913 2.859 1.00 71.19 95 ALA A O 1
ATOM 769 N N . SER A 1 96 ? -3.797 -17.799 4.598 1.00 61.75 96 SER A N 1
ATOM 770 C CA . SER A 1 96 ? -4.840 -18.798 4.876 1.00 61.75 96 SER A CA 1
ATOM 771 C C . SER A 1 96 ? -6.118 -18.597 4.059 1.00 61.75 96 SER A C 1
ATOM 773 O O . SER A 1 96 ? -6.911 -19.528 3.966 1.00 61.75 96 SER A O 1
ATOM 775 N N . ALA A 1 97 ? -6.308 -17.417 3.475 1.00 57.47 97 ALA A N 1
ATOM 776 C CA . ALA A 1 97 ? -7.513 -17.016 2.762 1.00 57.47 97 ALA A CA 1
ATOM 777 C C . ALA A 1 97 ? -7.399 -17.100 1.242 1.00 57.47 97 ALA A C 1
ATOM 779 O O . ALA A 1 97 ? -8.394 -17.371 0.580 1.00 57.47 97 ALA A O 1
ATOM 780 N N . GLU A 1 98 ? -6.192 -16.923 0.709 1.00 58.94 98 GLU A N 1
ATOM 781 C CA . GLU A 1 98 ? -5.865 -17.101 -0.711 1.00 58.94 98 GLU A CA 1
ATOM 782 C C . GLU A 1 98 ? -6.361 -18.470 -1.217 1.00 58.94 98 GLU A C 1
ATOM 784 O O . GLU A 1 98 ? -7.133 -18.554 -2.167 1.00 58.94 98 GLU A O 1
ATOM 789 N N . ARG A 1 99 ? -6.131 -19.533 -0.427 1.00 51.91 99 ARG A N 1
ATOM 790 C CA . ARG A 1 99 ? -6.625 -20.896 -0.715 1.00 51.91 99 ARG A CA 1
ATOM 791 C C . ARG A 1 99 ? -8.156 -21.033 -0.774 1.00 51.91 99 ARG A C 1
ATOM 793 O O . ARG A 1 99 ? -8.654 -22.011 -1.326 1.00 51.91 99 ARG A O 1
ATOM 800 N N . ALA A 1 100 ? -8.902 -20.111 -0.162 1.00 48.25 100 ALA A N 1
ATOM 801 C CA . ALA A 1 100 ? -10.366 -20.113 -0.155 1.00 48.25 100 ALA A CA 1
ATOM 802 C C . ALA A 1 100 ? -10.972 -19.298 -1.313 1.00 48.25 100 ALA A C 1
ATOM 804 O O . ALA A 1 100 ? -12.129 -19.524 -1.656 1.00 48.25 100 ALA A O 1
ATOM 805 N N . PHE A 1 101 ? -10.211 -18.377 -1.917 1.00 50.72 101 PHE A N 1
ATOM 806 C CA . PHE A 1 101 ? -10.635 -17.624 -3.104 1.00 50.72 101 PHE A CA 1
ATOM 807 C C . PHE A 1 101 ? -10.226 -18.318 -4.407 1.00 50.72 101 PHE A C 1
ATOM 809 O O . PHE A 1 101 ? -11.054 -18.390 -5.313 1.00 50.72 101 PHE A O 1
ATOM 816 N N . ASP A 1 102 ? -9.042 -18.937 -4.451 1.00 51.94 102 ASP A N 1
ATOM 817 C CA . ASP A 1 102 ? -8.567 -19.706 -5.617 1.00 51.94 102 ASP A CA 1
ATOM 818 C C . ASP A 1 102 ? -9.471 -20.898 -5.961 1.00 51.94 102 ASP A C 1
ATOM 820 O O . ASP A 1 102 ? -9.520 -21.355 -7.096 1.00 51.94 102 ASP A O 1
ATOM 824 N N . THR A 1 103 ? -10.221 -21.419 -4.986 1.00 44.00 103 THR A N 1
ATOM 825 C CA . THR A 1 103 ? -11.111 -22.571 -5.194 1.00 44.00 103 THR A CA 1
ATOM 826 C C . THR A 1 103 ? -12.481 -22.203 -5.768 1.00 44.00 103 THR A C 1
ATOM 828 O O . THR A 1 103 ? -13.265 -23.109 -6.049 1.00 44.00 103 THR A O 1
ATOM 831 N N . ASN A 1 104 ? -12.794 -20.912 -5.950 1.00 46.06 104 ASN A N 1
ATOM 832 C CA . ASN A 1 104 ? -14.119 -20.474 -6.408 1.00 46.06 104 ASN A CA 1
ATOM 833 C C . ASN A 1 104 ? -14.106 -19.355 -7.467 1.00 46.06 104 ASN A C 1
ATOM 835 O O . ASN A 1 104 ? -15.170 -18.942 -7.927 1.00 46.06 104 ASN A O 1
ATOM 839 N N . SER A 1 105 ? -12.935 -18.865 -7.879 1.00 47.12 105 SER A N 1
ATOM 840 C CA . SER A 1 105 ? -12.803 -18.085 -9.108 1.00 47.12 105 SER A CA 1
ATOM 841 C C . SER A 1 105 ? -12.684 -19.037 -10.295 1.00 47.12 105 SER A C 1
ATOM 843 O O . SER A 1 105 ? -11.600 -19.501 -10.634 1.00 47.12 105 SER A O 1
ATOM 845 N N . THR A 1 106 ? -13.804 -19.307 -10.963 1.00 46.97 106 THR A N 1
ATOM 846 C CA . THR A 1 106 ? -13.807 -19.549 -12.413 1.00 46.97 106 THR A CA 1
ATOM 847 C C . THR A 1 106 ? -13.235 -18.311 -13.109 1.00 46.97 106 THR A C 1
ATOM 849 O O . THR A 1 106 ? -13.991 -17.482 -13.588 1.00 46.97 106 THR A O 1
ATOM 852 N N . ASP A 1 107 ? -11.915 -18.178 -13.082 1.00 53.78 107 ASP A N 1
ATOM 853 C CA . ASP A 1 107 ? -11.091 -17.337 -13.957 1.00 53.78 107 ASP A CA 1
ATOM 854 C C . ASP A 1 107 ? -9.874 -18.181 -14.412 1.00 53.78 107 ASP A C 1
ATOM 856 O O . ASP A 1 107 ? -8.777 -17.678 -14.629 1.00 53.78 107 ASP A O 1
ATOM 860 N N . GLU A 1 108 ? -10.058 -19.503 -14.553 1.00 52.88 108 GLU A N 1
ATOM 861 C CA . GLU A 1 108 ? -9.155 -20.363 -15.327 1.00 52.88 108 GLU A CA 1
ATOM 862 C C . GLU A 1 108 ? -9.512 -20.270 -16.814 1.00 52.8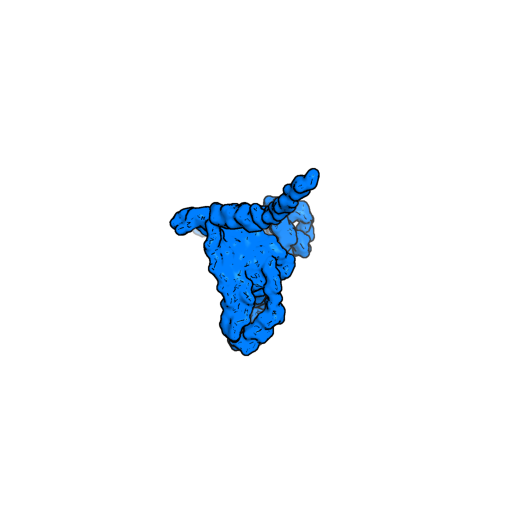8 108 GLU A C 1
ATOM 864 O O . GLU A 1 108 ? -9.948 -21.232 -17.436 1.00 52.88 108 GLU A O 1
ATOM 869 N N . GLU A 1 109 ? -9.308 -19.095 -17.390 1.00 52.22 109 GLU A N 1
ATOM 870 C CA . GLU A 1 109 ? -8.751 -19.022 -18.734 1.00 52.22 109 GLU A CA 1
ATOM 871 C C . GLU A 1 109 ? -7.530 -18.120 -18.595 1.00 52.22 109 GLU A C 1
ATOM 873 O O . GLU A 1 109 ? -7.606 -16.896 -18.677 1.00 52.22 109 GLU A O 1
ATOM 878 N N . ALA A 1 110 ? -6.392 -18.740 -18.267 1.00 56.69 110 ALA A N 1
ATOM 879 C CA . ALA A 1 110 ? -5.104 -18.144 -18.571 1.00 56.69 110 ALA A CA 1
ATOM 880 C C . ALA A 1 110 ? -5.063 -18.010 -20.096 1.00 56.69 110 ALA A C 1
ATOM 882 O O . ALA A 1 110 ? -4.693 -18.948 -20.799 1.00 56.69 110 ALA A O 1
ATOM 883 N N . ASP A 1 111 ? -5.575 -16.887 -20.591 1.00 57.41 111 ASP A N 1
ATOM 884 C CA . ASP A 1 111 ? -5.476 -16.514 -21.989 1.00 57.41 111 ASP A CA 1
ATOM 885 C C . ASP A 1 111 ? -3.976 -16.427 -22.290 1.00 57.41 111 ASP A C 1
ATOM 887 O O . ASP A 1 111 ? -3.273 -15.561 -21.761 1.00 57.41 111 ASP A O 1
ATOM 891 N N . ASP A 1 112 ? -3.468 -17.340 -23.120 1.00 61.00 112 ASP A N 1
ATOM 892 C CA . ASP A 1 112 ? -2.065 -17.353 -23.567 1.00 61.00 112 ASP A CA 1
ATOM 893 C C . ASP A 1 112 ? -1.687 -16.052 -24.326 1.00 61.00 112 ASP A C 1
ATOM 895 O O . ASP A 1 112 ? -0.514 -15.811 -24.618 1.00 61.00 112 ASP A O 1
ATOM 899 N N . ASP A 1 113 ? -2.674 -15.189 -24.596 1.00 71.88 113 ASP A N 1
ATOM 900 C CA . ASP A 1 113 ? -2.558 -13.858 -25.194 1.00 71.88 113 ASP A CA 1
ATOM 901 C C . ASP A 1 113 ? -2.473 -12.707 -24.160 1.00 71.88 113 ASP A C 1
ATOM 903 O O . ASP A 1 113 ? -2.568 -11.530 -24.526 1.00 71.88 113 ASP A O 1
ATOM 907 N N . GLU A 1 114 ? -2.279 -13.001 -22.869 1.00 77.50 114 GLU A N 1
ATOM 908 C CA . GLU A 1 114 ? -2.182 -11.970 -21.832 1.00 77.50 114 GLU A CA 1
ATOM 909 C C . GLU A 1 114 ? -1.037 -10.974 -22.098 1.00 77.50 114 GLU A C 1
ATOM 911 O O . GLU A 1 114 ? 0.145 -11.316 -22.220 1.00 77.50 114 GLU A O 1
ATOM 916 N N . SER A 1 115 ? -1.379 -9.684 -22.128 1.00 85.75 115 SER A N 1
ATOM 917 C CA . SER A 1 115 ? -0.384 -8.629 -22.318 1.00 85.75 115 SER A CA 1
ATOM 918 C C . SER A 1 115 ? 0.458 -8.399 -21.049 1.00 85.75 115 SER A C 1
ATOM 920 O O . SER A 1 115 ? -0.045 -8.525 -19.932 1.00 85.75 115 SER A O 1
ATOM 922 N N . PRO A 1 116 ? 1.722 -7.941 -21.160 1.00 85.50 116 PRO A N 1
ATOM 923 C CA . PRO A 1 116 ? 2.565 -7.681 -19.987 1.00 85.50 116 PRO A CA 1
ATOM 924 C C . PRO A 1 116 ? 1.953 -6.715 -18.960 1.00 85.50 116 PRO A C 1
ATOM 926 O O . PRO A 1 116 ? 2.215 -6.836 -17.764 1.00 85.50 116 PRO A O 1
ATOM 929 N N . ILE A 1 117 ? 1.143 -5.752 -19.412 1.00 87.62 117 ILE A N 1
ATOM 930 C CA . ILE A 1 117 ? 0.467 -4.802 -18.520 1.00 87.62 117 ILE A CA 1
ATOM 931 C C . ILE A 1 117 ? -0.705 -5.446 -17.777 1.00 87.62 117 ILE A C 1
ATOM 933 O O . ILE A 1 117 ? -0.976 -5.084 -16.634 1.00 87.62 117 ILE A O 1
ATOM 937 N N . GLU A 1 118 ? -1.369 -6.416 -18.397 1.00 86.81 118 GLU A N 1
ATOM 938 C CA . GLU A 1 118 ? -2.453 -7.169 -17.781 1.00 86.81 118 GLU A CA 1
ATOM 939 C C . GLU A 1 118 ? -1.915 -8.084 -16.676 1.00 86.81 118 GLU A C 1
ATOM 941 O O . GLU A 1 118 ? -2.437 -8.038 -15.563 1.00 86.81 118 GLU A O 1
ATOM 946 N N . ALA A 1 119 ? -0.764 -8.731 -16.896 1.00 85.56 119 ALA A N 1
ATOM 947 C CA . ALA A 1 119 ? -0.114 -9.573 -15.882 1.00 85.56 119 ALA A CA 1
ATOM 948 C C . ALA A 1 119 ? 0.302 -8.774 -14.644 1.00 85.56 119 ALA A C 1
ATOM 950 O O . ALA A 1 119 ? 0.124 -9.195 -13.493 1.00 85.56 119 ALA A O 1
ATOM 951 N N . MET A 1 120 ? 0.814 -7.562 -14.872 1.00 89.12 120 MET A N 1
ATOM 952 C CA . MET A 1 120 ? 1.098 -6.613 -13.800 1.00 89.12 120 MET A CA 1
ATOM 953 C C . MET A 1 120 ? -0.185 -6.157 -13.096 1.00 89.12 120 MET A C 1
ATOM 955 O O . MET A 1 120 ? -0.210 -6.068 -11.869 1.00 89.12 120 MET A O 1
ATOM 959 N N . ALA A 1 121 ? -1.259 -5.887 -13.837 1.00 89.06 121 ALA A N 1
ATOM 960 C CA . ALA A 1 121 ? -2.530 -5.464 -13.259 1.00 89.06 121 ALA A CA 1
ATOM 961 C C . ALA A 1 121 ? -3.169 -6.564 -12.396 1.00 89.06 121 ALA A C 1
ATOM 963 O O . ALA A 1 121 ? -3.614 -6.258 -11.289 1.00 89.06 121 ALA A O 1
ATOM 964 N N . ARG A 1 122 ? -3.158 -7.829 -12.846 1.00 87.31 122 ARG A N 1
ATOM 965 C CA . ARG A 1 122 ? -3.618 -8.983 -12.052 1.00 87.31 122 ARG A CA 1
ATOM 966 C C . ARG A 1 122 ? -2.823 -9.097 -10.753 1.00 87.31 122 ARG A C 1
ATOM 968 O O . ARG A 1 122 ? -3.401 -9.059 -9.674 1.00 87.31 122 ARG A O 1
ATOM 975 N N . THR A 1 123 ? -1.493 -9.059 -10.841 1.00 89.50 123 THR A N 1
ATOM 976 C CA . THR A 1 123 ? -0.633 -9.113 -9.646 1.00 89.50 123 THR A CA 1
ATOM 977 C C . THR A 1 123 ? -0.900 -7.948 -8.682 1.00 89.50 123 THR A C 1
ATOM 979 O O . THR A 1 123 ? -0.936 -8.132 -7.467 1.00 89.50 123 THR A O 1
ATOM 982 N N . LEU A 1 124 ? -1.093 -6.725 -9.194 1.00 90.25 124 LEU A N 1
ATOM 983 C CA . LEU A 1 124 ? -1.428 -5.574 -8.348 1.00 90.25 124 LEU A CA 1
ATOM 984 C C . LEU A 1 124 ? -2.804 -5.716 -7.705 1.00 90.25 124 LEU A C 1
ATOM 986 O O . LEU A 1 124 ? -2.964 -5.296 -6.561 1.00 90.25 124 LEU A O 1
ATOM 990 N N . LYS A 1 125 ? -3.785 -6.292 -8.401 1.00 88.12 125 LYS A N 1
ATOM 991 C CA . LYS A 1 125 ? -5.117 -6.553 -7.850 1.00 88.12 125 LYS A CA 1
ATOM 992 C C . LYS A 1 125 ? -5.018 -7.480 -6.637 1.00 88.12 125 LYS A C 1
ATOM 994 O O . LYS A 1 125 ? -5.571 -7.142 -5.590 1.00 88.12 125 LYS A O 1
ATOM 999 N N . ASP A 1 126 ? -4.258 -8.563 -6.741 1.00 86.69 126 ASP A N 1
ATOM 1000 C CA . ASP A 1 126 ? -4.103 -9.542 -5.659 1.00 86.69 126 ASP A CA 1
ATOM 1001 C C . ASP A 1 126 ? -3.349 -8.947 -4.468 1.00 86.69 126 ASP A C 1
ATOM 1003 O O . ASP A 1 126 ? -3.803 -9.016 -3.323 1.00 86.69 126 ASP A O 1
ATOM 1007 N N . ASN A 1 127 ? -2.254 -8.233 -4.737 1.00 88.69 127 ASN A N 1
ATOM 1008 C CA . ASN A 1 127 ? -1.524 -7.484 -3.717 1.00 88.69 127 ASN A CA 1
ATOM 1009 C C . ASN A 1 127 ? -2.404 -6.431 -3.025 1.00 88.69 127 ASN A C 1
ATOM 1011 O O . ASN A 1 127 ? -2.309 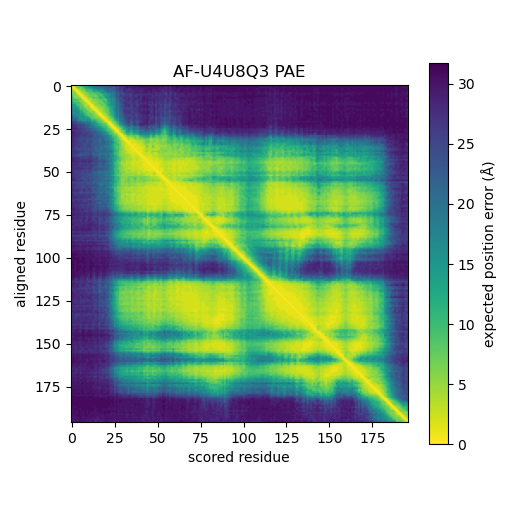-6.234 -1.814 1.00 88.69 127 ASN A O 1
ATOM 1015 N N . THR A 1 128 ? -3.277 -5.761 -3.778 1.00 90.44 128 THR A N 1
ATOM 1016 C CA . THR A 1 128 ? -4.214 -4.769 -3.234 1.00 90.44 128 THR A CA 1
ATOM 1017 C C . THR A 1 128 ? -5.246 -5.437 -2.332 1.00 90.44 128 THR A C 1
ATOM 1019 O O . THR A 1 128 ? -5.496 -4.967 -1.221 1.00 90.44 128 THR A O 1
ATOM 1022 N N . ALA A 1 129 ? -5.822 -6.558 -2.770 1.00 87.94 129 ALA A N 1
ATOM 1023 C CA . ALA A 1 129 ? -6.778 -7.328 -1.982 1.00 87.94 129 ALA A CA 1
ATOM 1024 C C . ALA A 1 129 ? -6.149 -7.837 -0.676 1.00 87.94 129 ALA A C 1
ATOM 1026 O O . ALA A 1 129 ? -6.748 -7.708 0.394 1.00 87.94 129 ALA A O 1
ATOM 1027 N N . LYS A 1 130 ? -4.914 -8.339 -0.754 1.00 88.12 130 LYS A N 1
ATOM 1028 C CA . LYS A 1 130 ? -4.103 -8.710 0.405 1.00 88.12 130 LYS A CA 1
ATOM 1029 C C . LYS A 1 130 ? -3.916 -7.537 1.357 1.00 88.12 130 LYS A C 1
ATOM 1031 O O . LYS A 1 130 ? -4.214 -7.680 2.540 1.00 88.12 130 LYS A O 1
ATOM 1036 N N . PHE A 1 131 ? -3.486 -6.384 0.847 1.00 91.25 131 PHE A N 1
ATOM 1037 C CA . PHE A 1 131 ? -3.263 -5.182 1.648 1.00 91.25 131 PHE A CA 1
ATOM 1038 C C . PHE A 1 131 ? -4.526 -4.755 2.411 1.00 91.25 131 PHE A C 1
ATOM 1040 O O . PHE A 1 131 ? -4.474 -4.586 3.627 1.00 91.25 131 PHE A O 1
ATOM 1047 N N . PHE A 1 132 ? -5.679 -4.660 1.743 1.00 90.00 132 PHE A N 1
ATOM 1048 C CA . PHE A 1 132 ? -6.936 -4.260 2.392 1.00 90.00 132 PHE A CA 1
ATOM 1049 C C . PHE A 1 132 ? -7.428 -5.232 3.465 1.00 90.00 132 PHE A C 1
ATOM 1051 O O . PHE A 1 132 ? -8.195 -4.837 4.335 1.00 90.00 132 PHE A O 1
ATOM 1058 N N . MET A 1 133 ? -7.017 -6.497 3.409 1.00 88.25 133 MET A N 1
ATOM 1059 C CA . MET A 1 133 ? -7.426 -7.510 4.383 1.00 88.25 133 MET A CA 1
ATOM 1060 C C . MET A 1 133 ? -6.469 -7.595 5.573 1.00 88.25 133 MET A C 1
ATOM 1062 O O . MET A 1 133 ? -6.873 -7.999 6.663 1.00 88.25 133 MET A O 1
ATOM 1066 N N . THR A 1 134 ? -5.212 -7.196 5.387 1.00 89.38 134 THR A N 1
ATOM 1067 C CA . THR A 1 134 ? -4.182 -7.182 6.435 1.00 89.38 134 THR A CA 1
ATOM 1068 C C . THR A 1 134 ? -4.011 -5.822 7.107 1.00 89.38 134 THR A C 1
ATOM 1070 O O . THR A 1 134 ? -3.160 -5.690 7.987 1.00 89.38 134 THR A O 1
ATOM 1073 N N . HIS A 1 135 ? -4.806 -4.820 6.727 1.00 93.12 135 HIS A N 1
ATOM 1074 C CA . HIS A 1 135 ? -4.761 -3.489 7.320 1.00 93.12 135 HIS A CA 1
ATOM 1075 C C . HIS A 1 135 ? -6.144 -3.029 7.768 1.00 93.12 135 HIS A C 1
ATOM 1077 O O . HIS A 1 135 ? -7.131 -3.157 7.045 1.00 93.12 135 HIS A O 1
ATOM 1083 N N . ASP A 1 136 ? -6.187 -2.442 8.957 1.00 93.81 136 ASP A N 1
ATOM 1084 C CA . ASP A 1 136 ? -7.342 -1.714 9.458 1.00 93.81 136 ASP A CA 1
ATOM 1085 C C . ASP A 1 136 ? -7.311 -0.298 8.880 1.00 93.81 136 ASP A C 1
ATOM 1087 O O . ASP A 1 136 ? -6.262 0.346 8.839 1.00 93.81 136 ASP A O 1
ATOM 1091 N N . LEU A 1 137 ? -8.460 0.187 8.425 1.00 95.06 137 LEU A N 1
ATOM 1092 C CA . LEU A 1 137 ? -8.620 1.472 7.759 1.00 95.06 137 LEU A CA 1
ATOM 1093 C C . LEU A 1 137 ? -9.354 2.454 8.679 1.00 95.06 137 LEU A C 1
ATOM 1095 O O . LEU A 1 137 ? -10.473 2.197 9.113 1.00 95.06 137 LEU A O 1
ATOM 1099 N N . GLU A 1 138 ? -8.746 3.607 8.930 1.00 94.56 138 GLU A N 1
ATOM 1100 C CA . GLU A 1 138 ? -9.343 4.733 9.640 1.00 94.56 138 GLU A CA 1
ATOM 1101 C C . GLU A 1 138 ? -9.551 5.911 8.680 1.00 94.56 138 GLU A C 1
ATOM 1103 O O . GLU A 1 138 ? -8.603 6.412 8.067 1.00 94.56 138 GLU A O 1
ATOM 1108 N N . VAL A 1 139 ? -10.799 6.372 8.569 1.00 94.38 139 VAL A N 1
ATOM 1109 C CA . VAL A 1 139 ? -11.194 7.521 7.747 1.00 94.38 139 VAL A CA 1
ATOM 1110 C C . VAL A 1 139 ? -11.845 8.578 8.628 1.00 94.38 139 VAL A C 1
ATOM 1112 O O . VAL A 1 139 ? -12.892 8.332 9.224 1.00 94.38 139 VAL A O 1
ATOM 1115 N N . ALA A 1 140 ? -11.258 9.768 8.713 1.00 92.12 140 ALA A N 1
ATOM 1116 C CA . ALA A 1 140 ? -11.891 10.889 9.404 1.00 92.12 140 ALA A CA 1
ATOM 1117 C C . ALA A 1 140 ? -13.131 11.339 8.620 1.00 92.12 140 ALA A C 1
ATOM 1119 O O . ALA A 1 140 ? -13.035 11.635 7.437 1.00 92.12 140 ALA A O 1
ATOM 1120 N N . LEU A 1 141 ? -14.303 11.397 9.242 1.00 91.75 141 LEU A N 1
ATOM 1121 C CA . LEU A 1 141 ? -15.517 11.809 8.546 1.00 91.75 141 LEU A CA 1
ATOM 1122 C C . LEU A 1 141 ? -15.601 13.341 8.451 1.00 91.75 141 LEU A C 1
ATOM 1124 O O . LEU A 1 141 ? -15.147 14.038 9.361 1.00 91.75 141 LEU A O 1
ATOM 1128 N N . PRO A 1 142 ? -16.191 13.887 7.373 1.00 89.38 142 PRO A N 1
ATOM 1129 C CA . PRO A 1 142 ? -16.450 15.318 7.277 1.00 89.38 142 PRO A CA 1
ATOM 1130 C C . PRO A 1 142 ? -17.417 15.795 8.368 1.00 89.38 142 PRO A C 1
ATOM 1132 O O . PRO A 1 142 ? -18.420 15.131 8.646 1.00 89.38 142 PRO A O 1
ATOM 1135 N N . ASP A 1 143 ? -17.190 17.001 8.894 1.00 85.38 143 ASP A N 1
ATOM 1136 C CA . ASP A 1 143 ? -17.987 17.568 9.996 1.00 85.38 143 ASP A CA 1
ATOM 1137 C C . ASP A 1 143 ? -19.476 17.753 9.664 1.00 85.38 143 ASP A C 1
ATOM 1139 O O . ASP A 1 143 ? -20.318 17.766 10.558 1.00 85.38 143 ASP A O 1
ATOM 1143 N N . GLY A 1 144 ? -19.816 17.860 8.375 1.00 85.62 144 GLY A N 1
ATOM 1144 C CA . GLY A 1 144 ? -21.203 17.946 7.910 1.00 85.62 144 GLY A CA 1
ATOM 1145 C C . GLY A 1 144 ? -21.987 16.631 8.002 1.00 85.62 144 GLY A C 1
ATOM 1146 O O . GLY A 1 144 ? -23.214 16.668 7.947 1.00 85.62 144 GLY A O 1
ATOM 1147 N N . LEU A 1 145 ? -21.307 15.485 8.132 1.00 85.94 145 LEU A N 1
ATO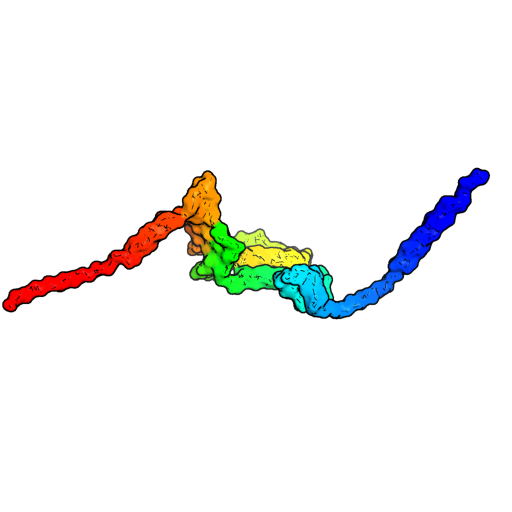M 1148 C CA . LEU A 1 145 ? -21.948 14.185 8.345 1.00 85.94 145 LEU A CA 1
ATOM 1149 C C . LEU A 1 145 ? -22.039 13.882 9.843 1.00 85.94 145 LEU A C 1
ATOM 1151 O O . LEU A 1 145 ? -23.131 13.672 10.366 1.00 85.94 145 LEU A O 1
ATOM 1155 N N . LEU A 1 146 ? -20.886 13.869 10.520 1.00 86.12 146 LEU A N 1
ATOM 1156 C CA . LEU A 1 146 ? -20.745 13.602 11.950 1.00 86.12 146 LEU A CA 1
ATOM 1157 C C . LEU A 1 146 ? -19.489 14.331 12.474 1.00 86.12 146 LEU A C 1
ATOM 1159 O O . LEU A 1 146 ? -18.377 13.967 12.078 1.00 86.12 146 LEU A O 1
ATOM 1163 N N . PRO A 1 147 ? -19.625 15.326 13.368 1.00 86.38 147 PRO A N 1
ATOM 1164 C CA . PRO A 1 147 ? -18.503 16.158 13.804 1.00 86.38 147 PRO A CA 1
ATOM 1165 C C . PRO A 1 147 ? -17.428 15.345 14.535 1.00 86.38 147 PRO A C 1
ATOM 1167 O O . PRO A 1 147 ? -17.748 14.494 15.370 1.00 86.38 147 PRO A O 1
ATOM 1170 N N . ASN A 1 148 ? -16.154 15.624 14.230 1.00 85.56 148 ASN A N 1
ATOM 1171 C CA . ASN A 1 148 ? -14.980 15.021 14.883 1.00 85.56 148 ASN A CA 1
ATOM 1172 C C . ASN A 1 148 ? -15.003 13.483 14.968 1.00 85.56 148 ASN A C 1
ATOM 1174 O O . ASN A 1 148 ? -14.517 12.898 15.944 1.00 85.56 148 ASN A O 1
ATOM 1178 N N . SER A 1 149 ? -15.570 12.804 13.974 1.00 90.62 149 SER A N 1
ATOM 1179 C CA . SER A 1 149 ? -15.711 11.347 13.991 1.00 90.62 149 SER A CA 1
ATOM 1180 C C . SER A 1 149 ? -14.763 10.648 13.020 1.00 90.62 149 SER A C 1
ATOM 1182 O O . SER A 1 149 ? -14.262 11.239 12.064 1.00 90.62 149 SER A O 1
ATOM 1184 N N . VAL A 1 150 ? -14.466 9.385 13.302 1.00 92.81 150 VAL A N 1
ATOM 1185 C CA . VAL A 1 150 ? -13.615 8.513 12.495 1.00 92.81 150 VAL A CA 1
ATOM 1186 C C . VAL A 1 150 ? -14.376 7.224 12.240 1.00 92.81 150 VAL A C 1
ATOM 1188 O O . VAL A 1 150 ? -14.854 6.591 13.179 1.00 92.81 150 VAL A O 1
ATOM 1191 N N . LEU A 1 151 ? -14.481 6.834 10.976 1.00 94.19 151 LEU A N 1
ATOM 1192 C CA . LEU A 1 151 ? -14.922 5.509 10.576 1.00 94.19 151 LEU A CA 1
ATOM 1193 C C . LEU A 1 151 ? -13.718 4.566 10.612 1.00 94.19 151 LEU A C 1
ATOM 1195 O O . LEU A 1 151 ? -12.751 4.772 9.881 1.00 94.19 151 LEU A O 1
ATOM 1199 N N . LYS A 1 152 ? -13.792 3.540 11.453 1.00 94.75 152 LYS A N 1
ATOM 1200 C CA . LYS A 1 152 ? -12.837 2.439 11.537 1.00 94.75 152 LYS A CA 1
ATOM 1201 C C . LYS A 1 152 ? -13.415 1.224 10.822 1.00 94.75 152 LYS A C 1
ATOM 1203 O O . LYS A 1 152 ? -14.552 0.823 11.071 1.00 94.75 152 LYS A O 1
ATOM 1208 N N . ILE A 1 153 ? -12.626 0.651 9.929 1.00 95.00 153 ILE A N 1
ATOM 1209 C CA . ILE A 1 153 ? -12.952 -0.525 9.131 1.00 95.00 153 ILE A CA 1
ATOM 1210 C C . ILE A 1 153 ? -11.868 -1.557 9.427 1.00 95.00 153 ILE A C 1
ATOM 1212 O O . ILE A 1 153 ? -10.733 -1.399 8.993 1.00 95.00 153 ILE A O 1
ATOM 1216 N N . ALA A 1 154 ? -12.213 -2.597 10.180 1.00 93.19 154 ALA A N 1
ATOM 1217 C CA . ALA A 1 154 ? -11.281 -3.641 10.593 1.00 93.19 154 ALA A CA 1
ATOM 1218 C C . ALA A 1 154 ? -11.715 -4.988 9.998 1.00 93.19 154 ALA A C 1
ATOM 1220 O O . ALA A 1 154 ? -12.721 -5.559 10.449 1.00 93.19 154 ALA A O 1
ATOM 1221 N N . PRO A 1 155 ? -11.004 -5.518 8.989 1.00 91.62 155 PRO A N 1
ATOM 1222 C CA . PRO A 1 155 ? -11.238 -6.870 8.501 1.00 91.62 155 PRO A CA 1
ATOM 1223 C C . PRO A 1 155 ? -11.116 -7.877 9.656 1.00 91.62 155 PRO A C 1
ATOM 1225 O O . PRO A 1 155 ? -10.289 -7.722 10.549 1.00 91.62 155 PRO A O 1
ATOM 1228 N N . GLN A 1 156 ? -11.961 -8.907 9.666 1.00 87.19 156 GLN A N 1
ATOM 1229 C CA . GLN A 1 156 ? -11.981 -9.961 10.696 1.00 87.19 156 GLN A CA 1
ATOM 1230 C C . GLN A 1 156 ? -11.597 -11.337 10.138 1.00 87.19 156 GLN A C 1
ATOM 1232 O O . GLN A 1 156 ? -11.318 -12.263 10.897 1.00 87.19 156 GLN A O 1
ATOM 1237 N N . GLY A 1 157 ? -11.568 -11.481 8.813 1.00 81.75 157 GLY A N 1
ATOM 1238 C CA . GLY A 1 157 ? -11.219 -12.715 8.122 1.00 81.75 157 GLY A CA 1
ATOM 1239 C C . GLY A 1 157 ? -12.221 -13.049 7.026 1.00 81.75 157 GLY A C 1
ATOM 1240 O O . GLY A 1 157 ? -12.956 -12.188 6.544 1.00 81.75 157 GLY A O 1
ATOM 1241 N N . PHE A 1 158 ? -12.257 -14.318 6.638 1.00 73.56 158 PHE A N 1
ATOM 1242 C CA . PHE A 1 158 ? -13.046 -14.795 5.509 1.00 73.56 158 PHE A CA 1
ATOM 1243 C C . PHE A 1 158 ? -14.035 -15.847 6.001 1.00 73.56 158 PHE A C 1
ATOM 1245 O O . PHE A 1 158 ? -13.660 -16.813 6.661 1.00 73.56 158 PHE A O 1
ATOM 1252 N N . GLY A 1 159 ? -15.320 -15.607 5.753 1.00 66.38 159 GLY A N 1
ATOM 1253 C CA . GLY A 1 159 ? -16.357 -16.625 5.876 1.00 66.38 159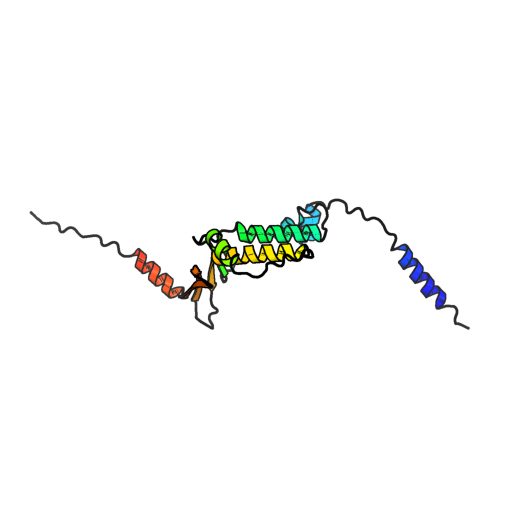 GLY A CA 1
ATOM 1254 C C . GLY A 1 159 ? -16.434 -17.480 4.614 1.00 66.38 159 GLY A C 1
ATOM 1255 O O . GLY A 1 159 ? -15.669 -17.290 3.675 1.00 66.38 159 GLY A O 1
ATOM 1256 N N . ASN A 1 160 ? -17.413 -18.384 4.574 1.00 64.44 160 ASN A N 1
ATOM 1257 C CA . ASN A 1 160 ? -17.546 -19.401 3.524 1.00 64.44 160 ASN A CA 1
ATOM 1258 C C . ASN A 1 160 ? -17.576 -18.834 2.087 1.00 64.44 160 ASN A C 1
ATOM 1260 O O . ASN A 1 160 ? -17.143 -19.521 1.175 1.00 64.44 160 ASN A O 1
ATOM 1264 N N . ASN A 1 161 ? -18.036 -17.589 1.891 1.00 64.06 161 ASN A N 1
ATOM 1265 C CA . ASN A 1 161 ? -18.121 -16.939 0.573 1.00 64.06 161 ASN A CA 1
ATOM 1266 C C . ASN A 1 161 ? -17.853 -15.417 0.593 1.00 64.06 161 ASN A C 1
ATOM 1268 O O . ASN A 1 161 ? -18.068 -14.751 -0.417 1.00 64.06 161 ASN A O 1
ATOM 1272 N N . ALA A 1 162 ? -17.465 -14.829 1.729 1.00 70.50 162 ALA A N 1
ATOM 1273 C CA . ALA A 1 162 ? -17.364 -13.373 1.855 1.00 70.50 162 ALA A CA 1
ATOM 1274 C C . ALA A 1 162 ? -16.357 -12.949 2.925 1.00 70.50 162 ALA A C 1
ATOM 1276 O O . ALA A 1 162 ? -16.155 -13.647 3.921 1.00 70.50 162 ALA A O 1
ATOM 1277 N N . ALA A 1 163 ? -15.771 -11.767 2.745 1.00 81.75 163 ALA A N 1
ATOM 1278 C CA . ALA A 1 163 ? -14.973 -11.124 3.777 1.00 81.75 163 ALA A CA 1
ATOM 1279 C C . ALA A 1 163 ? -15.869 -10.654 4.934 1.00 81.75 163 ALA A C 1
ATOM 1281 O O . ALA A 1 163 ? -16.931 -10.066 4.724 1.00 81.75 163 ALA A O 1
ATOM 1282 N N . GLN A 1 164 ? -15.432 -10.915 6.162 1.00 86.62 164 GLN A N 1
ATOM 1283 C CA . GLN A 1 164 ? -16.059 -10.419 7.381 1.00 86.62 164 GLN A CA 1
ATOM 1284 C C . GLN A 1 164 ? -15.344 -9.139 7.800 1.00 86.62 164 GLN A C 1
ATOM 1286 O O . GLN A 1 164 ? -14.119 -9.125 7.920 1.00 86.62 164 GLN A O 1
ATOM 1291 N N . VAL A 1 165 ? -16.099 -8.065 8.023 1.00 90.75 165 VAL A N 1
ATOM 1292 C CA . VAL A 1 165 ? -15.554 -6.734 8.318 1.00 90.75 165 VAL A CA 1
ATOM 1293 C C . VAL A 1 165 ? -16.295 -6.139 9.507 1.00 90.75 165 VAL A C 1
ATOM 1295 O O . VAL A 1 165 ? -17.524 -6.165 9.558 1.00 90.75 165 VAL A O 1
ATOM 1298 N N . HIS A 1 166 ? -15.545 -5.603 10.466 1.00 92.88 166 HIS A N 1
ATOM 1299 C CA . HIS A 1 166 ? -16.078 -4.825 11.573 1.00 92.88 166 HIS A CA 1
ATOM 1300 C C . HIS A 1 166 ? -16.038 -3.336 11.223 1.00 92.88 166 HIS A C 1
ATOM 1302 O O . HIS A 1 166 ? -15.000 -2.817 10.816 1.00 92.88 166 HIS A O 1
ATOM 1308 N N . LEU A 1 167 ? -17.179 -2.665 11.369 1.00 93.38 167 LEU A N 1
ATOM 1309 C CA . LEU A 1 167 ? -17.352 -1.246 11.073 1.00 93.38 167 LEU A CA 1
ATOM 1310 C C . LEU A 1 167 ? -17.727 -0.528 12.365 1.00 93.38 167 LEU A C 1
ATOM 1312 O O . LEU A 1 167 ? -18.734 -0.866 12.989 1.00 93.38 167 LEU A O 1
ATOM 1316 N N . GLU A 1 168 ? -16.945 0.475 12.741 1.00 92.62 168 GLU A N 1
ATOM 1317 C CA . GLU A 1 168 ? -17.187 1.281 13.933 1.00 92.62 168 GLU A CA 1
ATOM 1318 C C . GLU A 1 168 ? -17.043 2.764 13.590 1.00 92.62 168 GLU A C 1
ATOM 1320 O O . GLU A 1 168 ? -16.079 3.168 12.948 1.00 92.62 168 GLU A O 1
ATOM 1325 N N . ILE A 1 169 ? -17.992 3.598 14.018 1.00 91.50 169 ILE A N 1
ATOM 1326 C CA . ILE A 1 169 ? -17.848 5.055 13.943 1.00 91.50 169 ILE A CA 1
ATOM 1327 C C . ILE A 1 169 ? -17.568 5.558 15.345 1.00 91.50 169 ILE A C 1
ATOM 1329 O O . ILE A 1 169 ? -18.357 5.324 16.261 1.00 91.50 169 ILE A O 1
ATOM 1333 N N . VAL A 1 170 ? -16.466 6.283 15.492 1.00 88.44 170 VAL A N 1
ATOM 1334 C CA . VAL A 1 170 ? -16.002 6.738 16.791 1.00 88.44 170 VAL A CA 1
ATOM 1335 C C . VAL A 1 170 ? -15.761 8.237 16.790 1.00 88.44 170 VAL A C 1
ATOM 1337 O O . VAL A 1 170 ? -15.023 8.762 15.961 1.00 88.44 170 VAL A O 1
ATOM 1340 N N . SER A 1 171 ? -16.390 8.948 17.722 1.00 86.06 171 SER A N 1
ATOM 1341 C CA . SER A 1 171 ? -16.128 10.372 17.940 1.00 86.06 171 SER A CA 1
ATOM 1342 C C . SER A 1 171 ? -14.859 10.541 18.767 1.00 86.06 171 SER A C 1
ATOM 1344 O O . SER A 1 171 ? -14.765 10.005 19.872 1.00 86.06 171 SER A O 1
ATOM 1346 N N . LYS A 1 172 ? -13.907 11.341 18.277 1.00 80.50 172 LYS A N 1
ATOM 1347 C CA . LYS A 1 172 ? -12.624 11.590 18.956 1.00 80.50 172 LYS A CA 1
ATOM 1348 C C . LYS A 1 172 ? -12.807 12.147 20.374 1.00 80.50 172 LYS A C 1
ATOM 1350 O O . LYS A 1 172 ? -12.049 11.794 21.275 1.00 80.50 172 LYS A O 1
ATOM 1355 N N . ASP A 1 173 ? -13.849 12.950 20.584 1.00 80.38 173 ASP A N 1
ATOM 1356 C CA . ASP A 1 173 ? -14.186 13.538 21.887 1.00 80.38 173 ASP A CA 1
ATOM 1357 C C . ASP A 1 173 ? -14.630 12.478 22.916 1.00 80.38 173 ASP A C 1
ATOM 1359 O O . ASP A 1 173 ? -14.266 12.538 24.093 1.00 80.38 173 ASP A O 1
ATOM 1363 N N . LEU A 1 174 ? -15.386 11.470 22.466 1.00 74.50 174 LEU A N 1
ATOM 1364 C CA . LEU A 1 174 ? -15.856 10.355 23.296 1.00 74.50 174 LEU A CA 1
ATOM 1365 C C . LEU A 1 174 ? -14.737 9.343 23.571 1.00 74.50 174 LEU A C 1
ATOM 1367 O O . LEU A 1 174 ? -14.632 8.838 24.690 1.00 74.50 174 LEU A O 1
ATOM 1371 N N . ASP A 1 175 ? -13.874 9.090 22.589 1.00 73.00 175 ASP A N 1
ATOM 1372 C CA . ASP A 1 175 ? -12.711 8.213 22.746 1.00 73.00 175 ASP A CA 1
ATOM 1373 C C . ASP A 1 175 ? -11.707 8.756 23.757 1.00 73.00 175 ASP A C 1
ATOM 1375 O O . ASP A 1 175 ? -11.253 8.021 24.636 1.00 73.00 175 ASP A O 1
ATOM 1379 N N . ALA A 1 176 ? -11.413 10.057 23.698 1.00 72.25 176 ALA A N 1
ATOM 1380 C CA . ALA A 1 176 ? -10.559 10.705 24.686 1.00 72.25 176 ALA A CA 1
ATOM 1381 C C . ALA A 1 176 ? -11.137 10.564 26.106 1.00 72.25 176 ALA A C 1
ATOM 1383 O O . ALA A 1 176 ? -10.405 10.275 27.055 1.00 72.25 176 ALA A O 1
ATOM 1384 N N . ALA A 1 177 ? -12.459 10.694 26.259 1.00 68.62 177 ALA A N 1
ATOM 1385 C CA . ALA A 1 177 ? -13.129 10.522 27.546 1.00 68.62 177 ALA A CA 1
ATOM 1386 C C . ALA A 1 177 ? -13.074 9.068 28.059 1.00 68.62 177 ALA A C 1
ATOM 1388 O O . ALA A 1 177 ? -12.886 8.847 29.260 1.00 68.62 177 ALA A O 1
ATOM 1389 N N . ARG A 1 178 ? -13.202 8.072 27.168 1.00 64.31 178 ARG A N 1
ATOM 1390 C CA . ARG A 1 178 ? -13.093 6.642 27.508 1.00 64.31 178 ARG A CA 1
ATOM 1391 C C . ARG A 1 178 ? -11.659 6.254 27.881 1.00 64.31 178 ARG A C 1
ATOM 1393 O O . ARG A 1 178 ? -11.461 5.628 28.922 1.00 64.31 178 ARG A O 1
ATOM 1400 N N . ALA A 1 179 ? -10.662 6.697 27.114 1.00 63.88 179 ALA A N 1
ATOM 1401 C CA . ALA A 1 179 ? -9.247 6.441 27.397 1.00 63.88 179 ALA A CA 1
ATOM 1402 C C . ALA A 1 179 ? -8.817 6.995 28.771 1.00 63.88 179 ALA A C 1
ATOM 1404 O O . ALA A 1 179 ? -8.069 6.352 29.510 1.00 63.88 179 ALA A O 1
ATOM 1405 N N . LEU A 1 180 ? -9.355 8.154 29.169 1.00 63.66 180 LEU A N 1
ATOM 1406 C CA . LEU A 1 180 ? -9.140 8.724 30.503 1.00 63.66 180 LEU A CA 1
ATOM 1407 C C . LEU A 1 180 ? -9.804 7.906 31.629 1.00 63.66 180 LEU A C 1
ATOM 1409 O O . LEU A 1 180 ? -9.299 7.893 32.752 1.00 63.66 180 LEU A O 1
ATOM 1413 N N . GLN A 1 181 ? -10.910 7.201 31.359 1.00 60.41 181 GLN A N 1
ATOM 1414 C CA . GLN A 1 181 ? -11.548 6.312 32.340 1.00 60.41 181 GLN A CA 1
ATOM 1415 C C . GLN A 1 181 ? -10.819 4.974 32.503 1.00 60.41 181 GLN A C 1
ATOM 1417 O O . GLN A 1 181 ? -10.742 4.460 33.624 1.00 60.41 181 GLN A O 1
ATOM 1422 N N . GLU A 1 182 ? -10.263 4.421 31.425 1.00 57.34 182 GLU A N 1
ATOM 1423 C CA . GLU A 1 182 ? -9.567 3.127 31.438 1.00 57.34 182 GLU A CA 1
ATOM 1424 C C . GLU A 1 182 ? -8.201 3.192 32.152 1.00 57.34 182 GLU A C 1
ATOM 1426 O O . GLU A 1 182 ? -7.782 2.214 32.770 1.00 57.34 182 GLU A O 1
ATOM 1431 N N . GLY A 1 183 ? -7.554 4.364 32.201 1.00 49.62 183 GLY A N 1
ATOM 1432 C CA . GLY A 1 183 ? -6.305 4.592 32.949 1.00 49.62 183 GLY A CA 1
ATOM 1433 C C . GLY A 1 183 ? -6.453 4.922 34.448 1.00 49.62 183 GLY A C 1
ATOM 1434 O O . GLY A 1 183 ? -5.449 5.112 35.134 1.00 49.62 183 GLY A O 1
ATOM 1435 N N . GLY A 1 184 ? -7.676 5.024 34.985 1.00 49.75 184 GLY A N 1
ATOM 1436 C CA . GLY A 1 184 ? -7.936 5.760 36.235 1.00 49.75 184 GLY A CA 1
ATOM 1437 C C . GLY A 1 184 ? -8.346 4.967 37.483 1.00 49.75 184 GLY A C 1
ATOM 1438 O O . GLY A 1 184 ? -8.703 5.586 38.484 1.00 49.75 184 GLY A O 1
ATOM 1439 N N . ARG A 1 185 ? -8.358 3.625 37.484 1.00 54.19 185 ARG A N 1
ATOM 1440 C CA . ARG A 1 185 ? -8.917 2.845 38.616 1.00 54.19 185 ARG A CA 1
ATOM 1441 C C . ARG A 1 185 ? -7.955 1.818 39.210 1.00 54.19 185 ARG A C 1
ATOM 1443 O O . ARG A 1 185 ? -8.248 0.628 39.273 1.00 54.19 185 ARG A O 1
ATOM 1450 N N . THR A 1 186 ? -6.834 2.288 39.752 1.00 51.44 186 THR A N 1
ATOM 1451 C CA . THR A 1 186 ? -6.085 1.514 40.754 1.00 51.44 186 THR A CA 1
ATOM 1452 C C . THR A 1 186 ? -6.689 1.768 42.139 1.00 51.44 186 THR A C 1
ATOM 1454 O O . THR A 1 186 ? -6.416 2.765 42.804 1.00 51.44 186 THR A O 1
ATOM 1457 N N . PHE A 1 187 ? -7.552 0.859 42.601 1.00 58.19 187 PHE A N 1
ATOM 1458 C CA . PHE A 1 187 ? -8.060 0.884 43.974 1.00 58.19 187 PHE A CA 1
ATOM 1459 C C . PHE A 1 187 ? -6.912 0.591 44.955 1.00 58.19 187 PHE A C 1
ATOM 1461 O O . PHE A 1 187 ? -6.617 -0.565 45.264 1.00 58.19 187 PHE A O 1
ATOM 1468 N N . LYS A 1 188 ? -6.257 1.630 45.487 1.00 56.31 188 LYS A N 1
ATOM 1469 C CA . LYS A 1 188 ? -5.389 1.479 46.663 1.00 56.31 188 LYS A CA 1
ATOM 1470 C C . LYS A 1 188 ? -6.256 1.104 47.866 1.00 56.31 188 LYS A C 1
ATOM 1472 O O . LYS A 1 188 ? -6.928 1.940 48.463 1.00 56.31 188 LYS A O 1
ATOM 1477 N N . ARG A 1 189 ? -6.232 -0.182 48.225 1.00 44.56 189 ARG A N 1
ATOM 1478 C CA . ARG A 1 189 ? -6.831 -0.725 49.452 1.00 44.56 189 ARG A CA 1
ATOM 1479 C C . ARG A 1 189 ? -6.145 -0.076 50.660 1.00 44.56 189 ARG A C 1
ATOM 1481 O O . ARG A 1 189 ? -5.019 -0.433 51.002 1.00 44.56 189 ARG A O 1
ATOM 1488 N N . ILE A 1 190 ? -6.809 0.879 51.305 1.00 64.50 190 ILE A N 1
ATOM 1489 C CA . ILE A 1 190 ? -6.337 1.450 52.570 1.00 64.50 190 ILE A CA 1
ATOM 1490 C C . ILE A 1 190 ? -6.393 0.336 53.626 1.00 64.50 190 ILE A C 1
ATOM 1492 O O . ILE A 1 190 ? -7.467 -0.171 53.953 1.00 64.50 190 ILE A O 1
ATOM 1496 N N . ARG A 1 191 ? -5.233 -0.078 54.151 1.00 52.66 191 ARG A N 1
ATOM 1497 C CA . ARG A 1 191 ? -5.158 -0.955 55.329 1.00 52.66 191 ARG A CA 1
ATOM 1498 C C . ARG A 1 191 ? -5.497 -0.112 56.561 1.00 52.66 191 ARG A C 1
ATOM 1500 O O . ARG A 1 191 ? -4.809 0.863 56.842 1.00 52.66 191 ARG A O 1
ATOM 1507 N N . LYS A 1 192 ? -6.566 -0.470 57.281 1.00 55.09 192 LYS A N 1
ATOM 1508 C CA . LYS A 1 192 ? -6.911 0.147 58.572 1.00 55.09 192 LYS A CA 1
ATOM 1509 C C . LYS A 1 192 ? -5.781 -0.114 59.574 1.00 55.09 192 LYS A C 1
ATOM 1511 O O . LYS A 1 192 ? -5.506 -1.272 59.882 1.00 55.09 192 LYS A O 1
ATOM 1516 N N . PHE A 1 193 ? -5.172 0.946 60.100 1.00 54.53 193 PHE A N 1
ATOM 1517 C CA . PHE A 1 193 ? -4.333 0.861 61.293 1.00 54.53 193 PHE A CA 1
ATOM 1518 C C . PHE A 1 193 ? -5.233 0.618 62.509 1.00 54.53 193 PHE A C 1
ATOM 1520 O O . PHE A 1 193 ? -6.183 1.361 62.752 1.00 54.53 193 PHE A O 1
ATOM 1527 N N . ARG A 1 194 ? -4.963 -0.469 63.234 1.00 51.25 194 ARG A N 1
ATOM 1528 C CA . ARG A 1 194 ? -5.584 -0.796 64.518 1.00 51.25 194 ARG A CA 1
ATOM 1529 C C . ARG A 1 194 ? -4.629 -0.264 65.592 1.00 51.25 194 ARG A C 1
ATOM 1531 O O . ARG A 1 194 ? -3.499 -0.735 65.658 1.00 51.25 194 ARG A O 1
ATOM 1538 N N . TYR A 1 195 ? -5.057 0.748 66.343 1.00 49.50 195 TYR A N 1
ATOM 1539 C CA . TYR A 1 195 ? -4.333 1.232 67.519 1.00 49.50 195 TYR A CA 1
ATOM 1540 C C . TYR A 1 195 ? -4.310 0.127 68.587 1.00 49.50 195 TYR A C 1
ATOM 1542 O O . TYR A 1 195 ? -5.353 -0.472 68.864 1.00 49.50 195 TYR A O 1
ATOM 1550 N N . CYS A 1 196 ? -3.131 -0.126 69.150 1.00 43.56 196 CYS A N 1
ATOM 1551 C CA . CYS A 1 196 ? -2.950 -0.666 70.494 1.00 43.56 196 CYS A CA 1
ATOM 1552 C C . CYS A 1 196 ? -2.333 0.444 71.340 1.00 43.56 196 CYS A C 1
ATOM 1554 O O . CYS A 1 196 ? -1.472 1.167 70.783 1.00 43.56 196 CYS A O 1
#